Protein AF-A0A1M7XWV0-F1 (afdb_monomer)

Mean predicted aligned error: 8.0 Å

Organism: NCBI:txid1121416

Radius of gyration: 20.31 Å; Cα contacts (8 Å, |Δi|>4): 343; chains: 1; bounding box: 61×39×47 Å

Sequence (257 aa):
MILQTPDLTITHGNLEDAKFLFFVWTIPAGFFRVARSYTILTYRFEHSDMAAFFKLNGIKYRIEKPDPDRQKEIAEKAKELITLVDAPRGVTAETDSKYSLSMSWYDKATPGTLLKIRNSIGDSLKRTHKVPREDVMWTCPSSYKDARANGKGKHIGIKGYATYKKGGPTQHVPWNCKGTNDYAGRNFIVYLCNVCFHPALPKHLSKHGMVMNEDEHALSSLLQFIWRSAIRKGEPIKIMIVNPRMRKLLEDWIASI

Foldseek 3Di:
DWADDPDDDDDDDDDPDPPPDDDTDDDPPCVCVPDPDDDDDADPVCLDPVVLVCLRSVNDDDDDDPDPVVVVVLLVLLLVQEDEDEQPPLLLVLQVDQCALEPVNLVVDDLVNLVSRLASRLCCVCPVVVHDLLQAAEEGPPCACACVSVVNRHHNNRVPNQDDDDPADGSYDYLQDPDDLSALAHAEYEYSHDFADDVVVQVVSVVVVDHRDGLSVLLSSNVVSVCSHVVVVSHHHYYYYRRPSSVVSVVVSSVVD

InterPro domains:
  IPR059591 YonV, C-terminal Rossmann-like domain [PF27199] (77-254)

Solvent-accessible surface area (backbone atoms only — not comparable to full-atom values): 15152 Å² total; per-residue (Å²): 110,40,72,86,81,89,87,75,86,88,73,94,74,74,90,84,72,79,74,79,80,81,84,61,82,59,80,64,71,65,62,82,64,72,54,99,73,85,87,81,92,68,80,69,49,84,53,31,51,63,40,55,38,27,63,76,68,72,52,86,82,83,87,83,76,73,61,65,67,63,53,48,53,53,48,51,55,48,52,76,29,55,40,84,45,82,57,54,69,78,40,40,72,77,24,78,40,79,61,26,50,17,71,70,38,56,74,68,54,49,54,66,58,32,48,50,39,15,43,53,51,26,49,40,39,52,70,74,66,59,54,58,60,78,28,36,36,31,30,41,62,73,54,31,47,38,38,75,65,52,75,68,66,39,33,46,41,33,47,92,48,58,55,88,50,88,96,51,88,40,30,64,43,60,61,82,68,73,97,70,68,92,39,42,72,18,36,34,40,40,41,48,50,36,68,70,75,62,74,67,54,59,62,53,38,43,78,72,79,41,86,76,50,54,67,61,36,31,42,51,40,50,52,59,45,53,55,33,22,13,52,65,75,75,36,62,32,40,37,31,48,50,23,58,50,60,37,48,48,52,50,55,52,59,72,72,105

Nearest PDB structures (foldseek):
  3sbo-assembly1_A  TM=1.996E-01  e=3.125E+00  Escherichia coli DH5[alpha]

Secondary structure (DSSP, 8-state):
--------------TT------------TTHHHHSS------SSGGGSHHHHHHHHTT---------HHHHHHHHHHHHHHEEEEPPPHHHHHHH-STTTTSHHHHHH--HHHHHHHHHHHHHIIIIIS---GGGEEEE--GGGSSHHHHSSS-----TTT----TTS--SB--TT--S--TTTT--EEEE-------THHHHHHHTTT----HHHHHHHHHHHHHTTSGGGGT--EEEEE-SHHHHHHHHHHHHT-

Structure (mmCIF, N/CA/C/O backbone):
data_AF-A0A1M7XWV0-F1
#
_entry.id   AF-A0A1M7XWV0-F1
#
loop_
_atom_site.group_PDB
_atom_site.id
_atom_site.type_symbol
_atom_site.label_atom_id
_atom_site.label_alt_id
_atom_site.label_comp_id
_atom_site.label_asym_id
_atom_site.label_entity_id
_atom_site.label_seq_id
_atom_site.pdbx_PDB_ins_code
_atom_site.Cartn_x
_atom_site.Cartn_y
_atom_site.Cartn_z
_atom_site.occupancy
_atom_site.B_iso_or_equiv
_atom_site.auth_seq_id
_atom_site.auth_comp_id
_atom_site.auth_asym_id
_atom_site.auth_atom_id
_atom_site.pdbx_PDB_model_num
ATOM 1 N N . MET A 1 1 ? 10.038 -10.608 -10.221 1.00 31.78 1 MET A N 1
ATOM 2 C CA . MET A 1 1 ? 10.484 -10.859 -11.607 1.00 31.78 1 MET A CA 1
ATOM 3 C C . MET A 1 1 ? 11.914 -10.424 -11.714 1.00 31.78 1 MET A C 1
ATOM 5 O O . MET A 1 1 ? 12.300 -9.491 -11.024 1.00 31.78 1 MET A O 1
ATOM 9 N N . ILE A 1 2 ? 12.706 -11.174 -12.464 1.00 44.84 2 ILE A N 1
ATOM 10 C CA . ILE A 1 2 ? 14.133 -11.150 -12.296 1.00 44.84 2 ILE A CA 1
ATOM 11 C C . ILE A 1 2 ? 14.826 -11.460 -13.633 1.00 44.84 2 ILE A C 1
ATOM 13 O O . ILE A 1 2 ? 14.253 -12.125 -14.486 1.00 44.84 2 ILE A O 1
ATOM 17 N N . LEU A 1 3 ? 16.028 -10.926 -13.813 1.00 31.78 3 LEU A N 1
ATOM 18 C CA . LEU A 1 3 ? 16.764 -10.780 -15.051 1.00 31.78 3 LEU A CA 1
ATOM 19 C C . LEU A 1 3 ? 18.219 -11.146 -14.788 1.00 31.78 3 LEU A C 1
ATOM 21 O O . LEU A 1 3 ? 18.765 -10.777 -13.749 1.00 31.78 3 LEU A O 1
ATOM 25 N N . GLN A 1 4 ? 18.810 -11.898 -15.705 1.00 30.11 4 GLN A N 1
ATOM 26 C CA . GLN A 1 4 ? 20.159 -12.431 -15.588 1.00 30.11 4 GLN A CA 1
ATOM 27 C C . GLN A 1 4 ? 21.095 -11.586 -16.463 1.00 30.11 4 GLN A C 1
ATOM 29 O O . GLN A 1 4 ? 20.837 -11.433 -17.654 1.00 30.11 4 GLN A O 1
ATOM 34 N N . THR A 1 5 ? 22.181 -11.049 -15.901 1.00 35.81 5 THR A N 1
ATOM 35 C CA . THR A 1 5 ? 23.338 -10.602 -16.697 1.00 35.81 5 THR A CA 1
ATOM 36 C C . THR A 1 5 ? 24.310 -11.772 -16.859 1.00 35.81 5 THR A C 1
ATOM 38 O O . THR A 1 5 ? 24.755 -12.284 -15.829 1.00 35.81 5 THR A O 1
ATOM 41 N N . PRO A 1 6 ? 24.679 -12.182 -18.084 1.00 32.66 6 PRO A N 1
ATOM 42 C CA . PRO A 1 6 ? 25.661 -13.248 -18.310 1.00 32.66 6 PRO A CA 1
ATOM 43 C C . PRO A 1 6 ? 27.125 -12.849 -18.038 1.00 32.66 6 PRO A C 1
ATOM 45 O O . PRO A 1 6 ? 27.966 -13.727 -17.885 1.00 32.66 6 PRO A O 1
ATOM 48 N N . ASP A 1 7 ? 27.448 -11.556 -17.932 1.00 32.22 7 ASP A N 1
ATOM 49 C CA . ASP A 1 7 ? 28.835 -11.101 -18.120 1.00 32.22 7 ASP A CA 1
ATOM 50 C C . ASP A 1 7 ? 29.532 -10.636 -16.831 1.00 32.22 7 ASP A C 1
ATOM 52 O O . ASP A 1 7 ? 29.785 -9.445 -16.636 1.00 32.22 7 ASP A O 1
ATOM 56 N N . LEU A 1 8 ? 29.874 -11.565 -15.935 1.00 34.28 8 LEU A N 1
ATOM 57 C CA . LEU A 1 8 ? 30.811 -11.290 -14.836 1.00 34.28 8 LEU A CA 1
ATOM 58 C C . LEU A 1 8 ? 31.866 -12.397 -14.739 1.00 34.28 8 LEU A C 1
ATOM 60 O O . LEU A 1 8 ? 31.706 -13.384 -14.026 1.00 34.28 8 LEU A O 1
ATOM 64 N N . THR A 1 9 ? 32.970 -12.203 -15.457 1.00 26.52 9 THR A N 1
ATOM 65 C CA . THR A 1 9 ? 34.237 -12.912 -15.255 1.00 26.52 9 THR A CA 1
ATOM 66 C C . THR A 1 9 ? 34.875 -12.433 -13.949 1.00 26.52 9 THR A C 1
ATOM 68 O O . THR A 1 9 ? 35.082 -11.235 -13.752 1.00 26.52 9 THR A O 1
ATOM 71 N N . ILE A 1 10 ? 35.172 -13.362 -13.037 1.00 31.77 10 ILE A N 1
ATOM 72 C CA . ILE A 1 10 ? 35.869 -13.079 -11.777 1.00 31.77 10 ILE A CA 1
ATOM 73 C C . ILE A 1 10 ? 37.375 -13.139 -12.049 1.00 31.77 10 ILE A C 1
ATOM 75 O O . ILE A 1 10 ? 37.922 -14.216 -12.267 1.00 31.77 10 ILE A O 1
ATOM 79 N N . THR A 1 11 ? 38.051 -11.994 -12.022 1.00 26.91 11 THR A N 1
ATOM 80 C CA . THR A 1 11 ? 39.514 -11.918 -11.902 1.00 26.91 11 THR A CA 1
ATOM 81 C C . THR A 1 11 ? 39.873 -11.584 -10.458 1.00 26.91 11 THR A C 1
ATOM 83 O O . THR A 1 11 ? 39.371 -10.606 -9.906 1.00 26.91 11 THR A O 1
ATOM 86 N N . HIS A 1 12 ? 40.716 -12.416 -9.844 1.00 33.22 12 HIS A N 1
ATOM 87 C CA . HIS A 1 12 ? 41.203 -12.259 -8.473 1.00 33.22 12 HIS A CA 1
ATOM 88 C C . HIS A 1 12 ? 41.908 -10.903 -8.269 1.00 33.22 12 HIS A C 1
ATOM 90 O O . HIS A 1 12 ? 42.900 -10.618 -8.933 1.00 33.22 12 HIS A O 1
ATOM 96 N N . GLY A 1 13 ? 41.407 -10.086 -7.336 1.00 27.69 13 GLY A N 1
ATOM 97 C CA . GLY A 1 13 ? 41.981 -8.797 -6.936 1.00 27.69 13 GLY A CA 1
ATOM 98 C C . GLY A 1 13 ? 41.345 -8.284 -5.636 1.00 27.69 13 GLY A C 1
ATOM 99 O O . GLY A 1 13 ? 40.196 -8.610 -5.351 1.00 27.69 13 GLY A O 1
ATOM 100 N N . ASN A 1 14 ? 42.130 -7.559 -4.835 1.00 27.81 14 ASN A N 1
ATOM 101 C CA . ASN A 1 14 ? 41.931 -7.231 -3.414 1.00 27.81 14 ASN A CA 1
ATOM 102 C C . ASN A 1 14 ? 40.545 -6.702 -2.975 1.00 27.81 14 ASN A C 1
ATOM 104 O O . ASN A 1 14 ? 39.815 -6.052 -3.716 1.00 27.81 14 ASN A O 1
ATOM 108 N N . LEU A 1 15 ? 40.258 -6.945 -1.689 1.00 33.66 15 LEU A N 1
ATOM 109 C CA . LEU A 1 15 ? 39.025 -6.712 -0.914 1.00 33.66 15 LEU A CA 1
ATOM 110 C C . LEU A 1 15 ? 38.505 -5.257 -0.803 1.00 33.66 15 LEU A C 1
ATOM 112 O O . LEU A 1 15 ? 37.568 -5.023 -0.042 1.00 33.66 15 LEU A O 1
ATOM 116 N N . GLU A 1 16 ? 39.055 -4.287 -1.536 1.00 32.97 16 GLU A N 1
ATOM 117 C CA . GLU A 1 16 ? 38.651 -2.871 -1.426 1.00 32.97 16 GLU A CA 1
ATOM 118 C C . GLU A 1 16 ? 37.465 -2.485 -2.333 1.00 32.97 16 GLU A C 1
ATOM 120 O O . GLU A 1 16 ? 36.776 -1.509 -2.051 1.00 32.97 16 GLU A O 1
ATOM 125 N N . ASP A 1 17 ? 37.121 -3.308 -3.332 1.00 34.12 17 ASP A N 1
ATOM 126 C CA . ASP A 1 17 ? 35.986 -3.089 -4.244 1.00 34.12 17 ASP A CA 1
ATOM 127 C C . ASP A 1 17 ? 34.903 -4.168 -4.086 1.00 34.12 17 ASP A C 1
ATOM 129 O O . ASP A 1 17 ? 34.610 -4.944 -5.004 1.00 34.12 17 ASP A O 1
ATOM 133 N N . ALA A 1 18 ? 34.271 -4.244 -2.912 1.00 34.69 18 ALA A N 1
ATOM 134 C CA . ALA A 1 18 ? 33.146 -5.151 -2.688 1.00 34.69 18 ALA A CA 1
ATOM 135 C C . ALA A 1 18 ? 31.922 -4.740 -3.539 1.00 34.69 18 ALA A C 1
ATOM 137 O O . ALA A 1 18 ? 30.978 -4.098 -3.072 1.00 34.69 18 ALA A O 1
ATOM 138 N N . LYS A 1 19 ? 31.908 -5.133 -4.820 1.00 43.94 19 LYS A N 1
ATOM 139 C CA . LYS A 1 19 ? 30.708 -5.153 -5.661 1.00 43.94 19 LYS A CA 1
ATOM 140 C C . LYS A 1 19 ? 29.709 -6.097 -4.998 1.00 43.94 19 LYS A C 1
ATOM 142 O O . LYS A 1 19 ? 29.840 -7.313 -5.101 1.00 43.94 19 LYS A O 1
ATOM 147 N N . PHE A 1 20 ? 28.710 -5.540 -4.318 1.00 48.50 20 PHE A N 1
ATOM 148 C CA . PHE A 1 20 ? 27.580 -6.312 -3.808 1.00 48.50 20 PHE A CA 1
ATOM 149 C C . PHE A 1 20 ? 26.979 -7.147 -4.947 1.00 48.50 20 PHE A C 1
ATOM 151 O O . PHE A 1 20 ? 26.424 -6.596 -5.903 1.00 48.50 20 PHE A O 1
ATOM 158 N N . LEU A 1 21 ? 27.103 -8.474 -4.857 1.00 53.50 21 LEU A N 1
ATOM 159 C CA . LEU A 1 21 ? 26.439 -9.385 -5.781 1.00 53.50 21 LEU A CA 1
ATOM 160 C C . LEU A 1 21 ? 24.939 -9.374 -5.474 1.00 53.50 21 LEU A C 1
ATOM 162 O O . LEU A 1 21 ? 24.497 -9.809 -4.411 1.00 53.50 21 LEU A O 1
ATOM 166 N N . PHE A 1 22 ? 24.149 -8.867 -6.415 1.00 56.31 22 PHE A N 1
ATOM 167 C CA . PHE A 1 22 ? 22.698 -8.966 -6.368 1.00 56.31 22 PHE A CA 1
ATOM 168 C C . PHE A 1 22 ? 22.293 -10.249 -7.089 1.00 56.31 22 PHE A C 1
ATOM 170 O O . PHE A 1 22 ? 22.347 -10.319 -8.316 1.00 56.31 22 PHE A O 1
ATOM 177 N N . PHE A 1 23 ? 21.930 -11.272 -6.317 1.00 60.91 23 PHE A N 1
ATOM 178 C CA . PHE A 1 23 ? 21.382 -12.503 -6.865 1.00 60.91 23 PHE A CA 1
ATOM 179 C C . PHE A 1 23 ? 19.897 -12.373 -7.069 1.00 60.91 23 PHE A C 1
ATOM 181 O O . PHE A 1 23 ? 19.153 -11.816 -6.259 1.00 60.91 23 PHE A O 1
ATOM 188 N N . VAL A 1 24 ? 19.478 -12.922 -8.188 1.00 62.41 24 VAL A N 1
ATOM 189 C CA . VAL A 1 24 ? 18.164 -12.680 -8.697 1.00 62.41 24 VAL A CA 1
ATOM 190 C C . VAL A 1 24 ? 17.688 -14.041 -9.241 1.00 62.41 24 VAL A C 1
ATOM 192 O O . VAL A 1 24 ? 18.204 -14.543 -10.231 1.00 62.41 24 VAL A O 1
ATOM 195 N N . TRP A 1 25 ? 16.665 -14.626 -8.605 1.00 61.62 25 TRP A N 1
ATOM 196 C CA . TRP A 1 25 ? 16.044 -15.899 -8.995 1.00 61.62 25 TRP A CA 1
ATOM 197 C C . TRP A 1 25 ? 14.949 -15.746 -10.070 1.00 61.62 25 TRP A C 1
ATOM 199 O O . TRP A 1 25 ? 13.929 -15.090 -9.847 1.00 61.62 25 TRP A O 1
ATOM 209 N N . THR A 1 26 ? 15.130 -16.375 -11.234 1.00 68.94 26 THR A N 1
ATOM 210 C CA . THR A 1 26 ? 14.144 -16.403 -12.325 1.00 68.94 26 THR A CA 1
ATOM 211 C C . THR A 1 26 ? 13.452 -17.751 -12.438 1.00 68.94 26 THR A C 1
ATOM 213 O O . THR A 1 26 ? 14.027 -18.805 -12.180 1.00 68.94 26 THR A O 1
ATOM 216 N N . ILE A 1 27 ? 12.210 -17.713 -12.911 1.00 79.94 27 ILE A N 1
ATOM 217 C CA . ILE A 1 27 ? 11.599 -18.868 -13.566 1.00 79.94 27 ILE A CA 1
ATOM 218 C C . ILE A 1 27 ? 12.355 -19.090 -14.892 1.00 79.94 27 ILE A C 1
ATOM 220 O O . ILE A 1 27 ? 12.630 -18.106 -15.589 1.00 79.94 27 ILE A O 1
ATOM 224 N N . PRO A 1 28 ? 12.655 -20.341 -15.286 1.00 85.12 28 PRO A N 1
ATOM 225 C CA . PRO A 1 28 ? 13.272 -20.619 -16.578 1.00 85.12 28 PRO A CA 1
ATOM 226 C C . PRO A 1 28 ? 12.435 -20.044 -17.725 1.00 85.12 28 PRO A C 1
ATOM 228 O O . PRO A 1 28 ? 11.254 -20.361 -17.852 1.00 85.12 28 PRO A O 1
ATOM 231 N N . ALA A 1 29 ? 13.040 -19.242 -18.605 1.00 86.19 29 ALA A N 1
ATOM 232 C CA . ALA A 1 29 ? 12.339 -18.668 -19.760 1.00 86.19 29 ALA A CA 1
ATOM 233 C C . ALA A 1 29 ? 11.748 -19.734 -20.694 1.00 86.19 29 ALA A C 1
ATOM 235 O O . ALA A 1 29 ? 10.737 -19.489 -21.352 1.00 86.19 29 ALA A O 1
ATOM 236 N N . GLY A 1 30 ? 12.338 -20.935 -20.696 1.00 87.75 30 GLY A N 1
ATOM 237 C CA . GLY A 1 30 ? 11.807 -22.111 -21.379 1.00 87.75 30 GLY A CA 1
ATOM 238 C C . GLY A 1 30 ? 10.383 -22.470 -20.956 1.00 87.75 30 GLY A C 1
ATOM 239 O O . GLY A 1 30 ? 9.626 -22.930 -21.801 1.00 87.75 30 GLY A O 1
ATOM 240 N N . PHE A 1 31 ? 9.968 -22.168 -19.717 1.00 88.88 31 PHE A N 1
ATOM 241 C CA . PHE A 1 31 ? 8.588 -22.372 -19.262 1.00 88.88 31 PHE A CA 1
ATOM 242 C C . PHE A 1 31 ? 7.587 -21.732 -20.228 1.00 88.88 31 PHE A C 1
ATOM 244 O O . PHE A 1 31 ? 6.674 -22.400 -20.700 1.00 88.88 31 PHE A O 1
ATOM 251 N N . PHE A 1 32 ? 7.815 -20.479 -20.636 1.00 88.62 32 PHE A N 1
ATOM 252 C CA . PHE A 1 32 ? 6.922 -19.754 -21.549 1.00 88.62 32 PHE A CA 1
ATOM 253 C C . PHE A 1 32 ? 6.996 -20.220 -23.013 1.00 88.62 32 PHE A C 1
ATOM 255 O O . PHE A 1 32 ? 6.346 -19.633 -23.873 1.00 88.62 32 PHE A O 1
ATOM 262 N N . ARG A 1 33 ? 7.767 -21.274 -23.299 1.00 87.50 33 ARG A N 1
ATOM 263 C CA . ARG A 1 33 ? 7.908 -21.887 -24.628 1.00 87.50 33 ARG A CA 1
ATOM 264 C C . ARG A 1 33 ? 7.311 -23.296 -24.706 1.00 87.50 33 ARG A C 1
ATOM 266 O O . ARG A 1 33 ? 7.233 -23.839 -25.798 1.00 87.50 33 ARG A O 1
ATOM 273 N N . VAL A 1 34 ? 6.899 -23.882 -23.575 1.00 92.44 34 VAL A N 1
ATOM 274 C CA . VAL A 1 34 ? 6.358 -25.255 -23.528 1.00 92.44 34 VAL A CA 1
ATOM 275 C C . VAL A 1 34 ? 4.918 -25.325 -24.038 1.00 92.44 34 VAL A C 1
ATOM 277 O O . VAL A 1 34 ? 4.565 -26.247 -24.767 1.00 92.44 34 VAL A O 1
ATOM 280 N N . ALA A 1 35 ? 4.072 -24.367 -23.657 1.00 90.81 35 ALA A N 1
ATOM 281 C CA . ALA A 1 35 ? 2.683 -24.331 -24.101 1.00 90.81 35 ALA A CA 1
ATOM 282 C C . ALA A 1 35 ? 2.520 -23.531 -25.399 1.00 90.81 35 ALA A C 1
ATOM 284 O O . ALA A 1 35 ? 3.287 -22.611 -25.684 1.00 90.81 35 ALA A O 1
ATOM 285 N N . ARG A 1 36 ? 1.444 -23.823 -26.142 1.00 91.25 36 ARG A N 1
ATOM 286 C CA . ARG A 1 36 ? 1.049 -23.064 -27.341 1.00 91.25 36 ARG A CA 1
ATOM 287 C C . ARG A 1 36 ? 0.778 -21.587 -27.036 1.00 91.25 36 ARG A C 1
ATOM 289 O O . ARG A 1 36 ? 1.072 -20.728 -27.862 1.00 91.25 36 ARG A O 1
ATOM 296 N N . SER A 1 37 ? 0.191 -21.296 -25.877 1.00 90.75 37 SER A N 1
ATOM 297 C CA . SER A 1 37 ? -0.149 -19.938 -25.449 1.00 90.75 37 SER A CA 1
ATOM 298 C C . SER A 1 37 ? -0.338 -19.856 -23.935 1.00 90.75 37 SER A C 1
ATOM 300 O O . SER A 1 37 ? -0.777 -20.821 -23.312 1.00 90.75 37 SER A O 1
ATOM 302 N N . TYR A 1 38 ? -0.076 -18.676 -23.369 1.00 90.75 38 TYR A N 1
ATOM 303 C CA . TYR A 1 38 ? -0.318 -18.343 -21.964 1.00 90.75 38 TYR A CA 1
ATOM 304 C C . TYR A 1 38 ? -1.239 -17.128 -21.863 1.00 90.75 38 TYR A C 1
ATOM 306 O O . TYR A 1 38 ? -0.976 -16.110 -22.500 1.00 90.75 38 TYR A O 1
ATOM 314 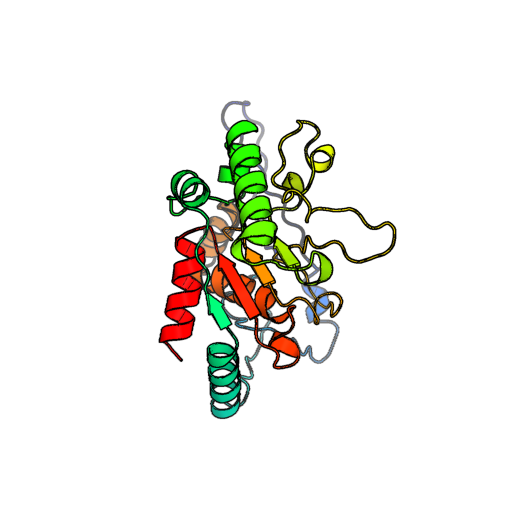N N . THR A 1 39 ? -2.260 -17.209 -21.009 1.00 90.69 39 THR A N 1
ATOM 315 C CA . THR A 1 39 ? -3.119 -16.066 -20.672 1.00 90.69 39 THR A CA 1
ATOM 316 C C . THR A 1 39 ? -2.804 -15.597 -19.261 1.00 90.69 39 THR A C 1
ATOM 318 O O . THR A 1 39 ? -2.922 -16.359 -18.302 1.00 90.69 39 THR A O 1
ATOM 321 N N . ILE A 1 40 ? -2.394 -14.336 -19.129 1.00 87.44 40 ILE A N 1
ATOM 322 C CA . ILE A 1 40 ? -1.977 -13.745 -17.857 1.00 87.44 40 ILE A CA 1
ATOM 323 C C . ILE A 1 40 ? -2.929 -12.606 -17.512 1.00 87.44 40 ILE A C 1
ATOM 325 O O . ILE A 1 40 ? -2.913 -11.553 -18.143 1.00 87.44 40 ILE A O 1
ATOM 329 N N . LEU A 1 41 ? -3.740 -12.808 -16.476 1.00 85.19 41 LEU A N 1
ATOM 330 C CA . LEU A 1 41 ? -4.662 -11.794 -15.973 1.00 85.19 41 LEU A CA 1
ATOM 331 C C . LEU A 1 41 ? -3.934 -10.912 -14.959 1.00 85.19 41 LEU A C 1
ATOM 333 O O . LEU A 1 41 ? -3.691 -11.313 -13.819 1.00 85.19 41 LEU A O 1
ATOM 337 N N . THR A 1 42 ? -3.535 -9.717 -15.381 1.00 80.31 42 THR A N 1
ATOM 338 C CA . THR A 1 42 ? -2.785 -8.798 -14.526 1.00 80.31 42 THR A CA 1
ATOM 339 C C . THR A 1 42 ? -3.084 -7.346 -14.862 1.00 80.31 42 THR A C 1
ATOM 341 O O . THR A 1 42 ? -3.324 -6.988 -16.013 1.00 80.31 42 THR A O 1
ATOM 344 N N . TYR A 1 43 ? -3.084 -6.508 -13.832 1.00 79.06 43 TYR A N 1
ATOM 345 C CA . TYR A 1 43 ? -3.320 -5.081 -13.968 1.00 79.06 43 TYR A CA 1
ATOM 346 C C . TYR A 1 43 ? -2.004 -4.356 -14.274 1.00 79.06 43 TYR A C 1
ATOM 348 O O . TYR A 1 43 ? -1.003 -4.573 -13.588 1.00 79.06 43 TYR A O 1
ATOM 356 N N . ARG A 1 44 ? -2.010 -3.486 -15.296 1.00 78.38 44 ARG A N 1
ATOM 357 C CA . ARG A 1 44 ? -0.853 -2.675 -15.735 1.00 78.38 44 ARG A CA 1
ATOM 358 C C . ARG A 1 44 ? 0.418 -3.496 -16.014 1.00 78.38 44 ARG A C 1
ATOM 360 O O . ARG A 1 44 ? 1.468 -3.286 -15.408 1.00 78.38 44 ARG A O 1
ATOM 367 N N . PHE A 1 45 ? 0.327 -4.426 -16.968 1.00 84.31 45 PHE A N 1
ATOM 368 C CA . PHE A 1 45 ? 1.427 -5.334 -17.311 1.00 84.31 45 PHE A CA 1
ATOM 369 C C . PHE A 1 45 ? 2.732 -4.625 -17.709 1.00 84.31 45 PHE A C 1
ATOM 371 O O . PHE A 1 45 ? 3.794 -5.066 -17.285 1.00 84.31 45 PHE A O 1
ATOM 378 N N . GLU A 1 46 ? 2.688 -3.531 -18.475 1.00 82.69 46 GLU A N 1
ATOM 379 C CA . GLU A 1 46 ? 3.879 -2.918 -19.104 1.00 82.69 46 GLU A CA 1
ATOM 380 C C . GLU A 1 46 ? 4.923 -2.379 -18.123 1.00 82.69 46 GLU A C 1
ATOM 382 O O . GLU A 1 46 ? 6.114 -2.373 -18.434 1.00 82.69 46 GLU A O 1
ATOM 387 N N . HIS A 1 47 ? 4.481 -1.965 -16.937 1.00 75.81 47 HIS A N 1
ATOM 388 C CA . HIS A 1 47 ? 5.335 -1.490 -15.843 1.00 75.81 47 HIS A CA 1
ATOM 389 C C . HIS A 1 47 ? 5.504 -2.548 -14.753 1.00 75.81 47 HIS A C 1
ATOM 391 O O . HIS A 1 47 ? 6.052 -2.291 -13.679 1.00 75.81 47 HIS A O 1
ATOM 397 N N . SER A 1 48 ? 5.000 -3.751 -15.016 1.00 78.44 48 SER A N 1
ATOM 398 C CA . SER A 1 48 ? 5.195 -4.868 -14.130 1.00 78.44 48 SER A CA 1
ATOM 399 C C . SER A 1 48 ? 6.592 -5.417 -14.295 1.00 78.44 48 SER A C 1
ATOM 401 O O . SER A 1 48 ? 7.203 -5.436 -15.364 1.00 78.44 48 SER A O 1
ATOM 403 N N . ASP A 1 49 ? 7.001 -5.983 -13.184 1.00 79.69 49 ASP A N 1
ATOM 404 C CA . ASP A 1 49 ? 8.037 -6.957 -13.085 1.00 79.69 49 ASP A CA 1
ATOM 405 C C . ASP A 1 49 ? 8.018 -7.909 -14.318 1.00 79.69 49 ASP A C 1
ATOM 407 O O . ASP A 1 49 ? 8.878 -7.866 -15.186 1.00 79.69 49 ASP A O 1
ATOM 411 N N . MET A 1 50 ? 6.968 -8.704 -14.501 1.00 84.94 50 MET A N 1
ATOM 412 C CA . MET A 1 50 ? 6.875 -9.731 -15.554 1.00 84.94 50 MET A CA 1
ATOM 413 C C . MET A 1 50 ? 7.124 -9.246 -16.998 1.00 84.94 50 MET A C 1
ATOM 415 O O . MET A 1 50 ? 7.738 -9.976 -17.777 1.00 84.94 50 MET A O 1
ATOM 419 N N . ALA A 1 51 ? 6.720 -8.020 -17.345 1.00 85.44 51 ALA A N 1
ATOM 420 C CA . ALA A 1 51 ? 6.987 -7.453 -18.668 1.00 85.44 51 ALA A CA 1
ATOM 421 C C . ALA A 1 51 ? 8.483 -7.245 -18.927 1.00 85.44 51 ALA A C 1
ATOM 423 O O . ALA A 1 51 ? 8.955 -7.502 -20.035 1.00 85.44 51 ALA A O 1
ATOM 424 N N . ALA A 1 52 ? 9.242 -6.837 -17.910 1.00 83.31 52 ALA A N 1
ATOM 425 C CA . ALA A 1 52 ? 10.688 -6.690 -18.029 1.00 83.31 52 ALA A CA 1
ATOM 426 C C . ALA A 1 52 ? 11.363 -8.048 -18.303 1.00 83.31 52 ALA A C 1
ATOM 428 O O . ALA A 1 52 ? 12.242 -8.137 -19.158 1.00 83.31 52 ALA A O 1
ATOM 429 N N . PHE A 1 53 ? 10.888 -9.130 -17.676 1.00 86.25 53 PHE A N 1
ATOM 430 C CA . PHE A 1 53 ? 11.367 -10.492 -17.950 1.00 86.25 53 PHE A CA 1
ATOM 431 C C . PHE A 1 53 ? 11.036 -10.974 -19.357 1.00 86.25 53 PHE A C 1
ATOM 433 O O . PHE A 1 53 ? 11.896 -11.573 -20.003 1.00 86.25 53 PHE A O 1
ATOM 440 N N . PHE A 1 54 ? 9.838 -10.686 -19.868 1.00 89.06 54 PHE A N 1
ATOM 441 C CA . PHE A 1 54 ? 9.490 -11.058 -21.241 1.00 89.06 54 PHE A CA 1
ATOM 442 C C . PHE A 1 54 ? 10.361 -10.333 -22.259 1.00 89.06 54 PHE A C 1
ATOM 444 O O . PHE A 1 54 ? 10.918 -10.980 -23.145 1.00 89.06 54 PHE A O 1
ATOM 451 N N . LYS A 1 55 ? 10.556 -9.023 -22.076 1.00 87.69 55 LYS A N 1
ATOM 452 C CA . LYS A 1 55 ? 11.434 -8.216 -22.929 1.00 87.69 55 LYS A CA 1
ATOM 453 C C . LYS A 1 55 ? 12.863 -8.757 -22.939 1.00 87.69 55 LYS A C 1
ATOM 455 O O . LYS A 1 55 ? 13.424 -8.950 -24.011 1.00 87.69 55 LYS A O 1
ATOM 460 N N . LEU A 1 56 ? 13.416 -9.089 -21.773 1.00 86.81 56 LEU A N 1
ATOM 461 C CA . LEU A 1 56 ? 14.788 -9.593 -21.681 1.00 86.81 56 LEU A CA 1
ATOM 462 C C . LEU A 1 56 ? 15.012 -10.984 -22.253 1.00 86.81 56 LEU A C 1
ATOM 464 O O . LEU A 1 56 ? 16.106 -11.279 -22.715 1.00 86.81 56 LEU A O 1
ATOM 468 N N . ASN A 1 57 ? 13.981 -11.823 -22.260 1.00 88.44 57 ASN A N 1
ATOM 469 C CA . ASN A 1 57 ? 14.072 -13.180 -22.792 1.00 88.44 57 ASN A CA 1
ATOM 470 C C . ASN A 1 57 ? 13.528 -13.302 -24.225 1.00 88.44 57 ASN A C 1
ATOM 472 O O . ASN A 1 57 ? 13.335 -14.419 -24.717 1.00 88.44 57 ASN A O 1
ATOM 476 N N . GLY A 1 58 ? 13.233 -12.172 -24.884 1.00 89.25 58 GLY A N 1
ATOM 477 C CA . GLY A 1 58 ? 12.657 -12.141 -26.230 1.00 89.25 58 GLY A CA 1
ATOM 478 C C . GLY A 1 58 ? 11.303 -12.855 -26.330 1.00 89.25 58 GLY A C 1
ATOM 479 O O . GLY A 1 58 ? 10.962 -13.394 -27.383 1.00 89.25 58 GLY A O 1
ATOM 480 N N . ILE A 1 59 ? 10.546 -12.916 -25.231 1.00 90.62 59 ILE A N 1
ATOM 481 C CA . ILE A 1 59 ? 9.221 -13.538 -25.187 1.00 90.62 59 ILE A CA 1
ATOM 482 C C . ILE A 1 59 ? 8.218 -12.526 -25.738 1.00 90.62 59 ILE A C 1
ATOM 484 O O . ILE A 1 59 ? 7.996 -11.463 -25.156 1.00 90.62 59 ILE A O 1
ATOM 488 N N . LYS A 1 60 ? 7.605 -12.861 -26.874 1.00 91.31 60 LYS A N 1
ATOM 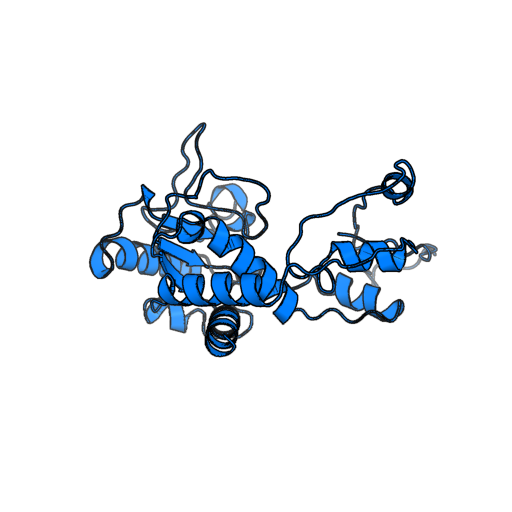489 C CA . LYS A 1 60 ? 6.570 -12.034 -27.498 1.00 91.31 60 LYS A CA 1
ATOM 490 C C . LYS A 1 60 ? 5.270 -12.140 -26.705 1.00 91.31 60 LYS A C 1
ATOM 492 O O . LYS A 1 60 ? 4.874 -13.229 -26.300 1.00 91.31 60 LYS A O 1
ATOM 497 N N . TYR A 1 61 ? 4.592 -11.013 -26.523 1.00 91.50 61 TYR A N 1
ATOM 498 C CA . TYR A 1 61 ? 3.283 -10.949 -25.884 1.00 91.50 61 TYR A CA 1
ATOM 499 C C . TYR A 1 61 ? 2.419 -9.881 -26.552 1.00 91.50 61 TYR A C 1
ATOM 501 O O . TYR A 1 61 ? 2.930 -8.929 -27.143 1.00 91.50 61 TYR A O 1
ATOM 509 N N . ARG A 1 62 ? 1.102 -10.035 -26.427 1.00 91.62 62 ARG A N 1
ATOM 510 C CA . ARG A 1 62 ? 0.108 -9.026 -26.792 1.00 91.62 62 ARG A CA 1
ATOM 511 C C . ARG A 1 62 ? -0.645 -8.628 -25.533 1.00 91.62 62 ARG A C 1
ATOM 513 O O . ARG A 1 62 ? -0.947 -9.484 -24.706 1.00 91.62 62 ARG A O 1
ATOM 520 N N . ILE A 1 63 ? -0.936 -7.340 -25.390 1.00 89.88 63 ILE A N 1
ATOM 521 C CA . ILE A 1 63 ? -1.802 -6.853 -24.318 1.00 89.88 63 ILE A CA 1
ATOM 522 C C . ILE A 1 63 ? -3.207 -6.738 -24.875 1.00 89.88 63 ILE A C 1
ATOM 524 O O . ILE A 1 63 ? -3.466 -5.934 -25.768 1.00 89.88 63 ILE A O 1
ATOM 528 N N . GLU A 1 64 ? -4.107 -7.535 -24.320 1.00 87.88 64 GLU A N 1
ATOM 529 C CA . GLU A 1 64 ? -5.534 -7.394 -24.559 1.00 87.88 64 GLU A CA 1
ATOM 530 C C . GLU A 1 64 ? -6.110 -6.572 -23.417 1.00 87.88 64 GLU A C 1
ATOM 532 O O . GLU A 1 64 ? -6.156 -7.014 -22.267 1.00 87.88 64 GLU A O 1
ATOM 537 N N . LYS A 1 65 ? -6.456 -5.321 -23.721 1.00 83.88 65 LYS A N 1
ATOM 538 C CA . LYS A 1 65 ? -7.096 -4.446 -22.746 1.00 83.88 65 LYS A CA 1
ATOM 539 C C . LYS A 1 65 ? -8.577 -4.829 -22.669 1.00 83.88 65 LYS A C 1
ATOM 541 O O . LYS A 1 65 ? -9.189 -5.024 -23.719 1.00 83.88 65 LYS A O 1
ATOM 546 N N . PRO A 1 66 ? -9.154 -4.933 -21.460 1.00 79.25 66 PRO A N 1
ATOM 547 C CA . PRO A 1 66 ? -10.600 -5.001 -21.313 1.00 79.25 66 PRO A CA 1
ATOM 548 C C . PRO A 1 66 ? -11.270 -3.807 -21.995 1.00 79.25 66 PRO A C 1
ATOM 550 O O . PRO A 1 66 ? -10.631 -2.770 -22.185 1.00 79.25 66 PRO A O 1
ATOM 553 N N . ASP A 1 67 ? -12.562 -3.941 -22.274 1.00 87.06 67 ASP A N 1
ATOM 554 C CA . ASP A 1 67 ? -13.418 -2.841 -22.712 1.00 87.06 67 ASP A CA 1
ATOM 555 C C . ASP A 1 67 ? -13.167 -1.557 -21.877 1.00 87.06 67 ASP A C 1
ATOM 557 O O . ASP A 1 67 ? -13.273 -1.615 -20.643 1.00 87.06 67 ASP A O 1
ATOM 561 N N . PRO A 1 68 ? -12.764 -0.434 -22.509 1.00 84.88 68 PRO A N 1
ATOM 562 C CA . PRO A 1 68 ? -12.494 0.825 -21.819 1.00 84.88 68 PRO A CA 1
ATOM 563 C C . PRO A 1 68 ? -13.675 1.333 -20.992 1.00 84.88 68 PRO A C 1
ATOM 565 O O . PRO A 1 68 ? -13.457 1.814 -19.879 1.00 84.88 68 PRO A O 1
ATOM 568 N N . ASP A 1 69 ? -14.903 1.173 -21.487 1.00 87.50 69 ASP A N 1
ATOM 569 C CA . ASP A 1 69 ? -16.102 1.669 -20.804 1.00 87.50 69 ASP A CA 1
ATOM 570 C C . ASP A 1 69 ? -16.332 0.895 -19.508 1.00 87.50 69 ASP A C 1
ATOM 572 O O . ASP A 1 69 ? -16.497 1.478 -18.435 1.00 87.50 69 ASP A O 1
ATOM 576 N N . ARG A 1 70 ? -16.186 -0.432 -19.564 1.00 86.50 70 ARG A N 1
ATOM 577 C CA . ARG A 1 70 ? -16.219 -1.283 -18.372 1.00 86.50 70 ARG A CA 1
ATOM 578 C C . ARG A 1 70 ? -15.112 -0.956 -17.368 1.00 86.50 70 ARG A C 1
ATOM 580 O O . ARG A 1 70 ? -15.329 -1.058 -16.161 1.00 86.50 70 ARG A O 1
ATOM 587 N N . GLN A 1 71 ? -13.909 -0.601 -17.826 1.00 84.94 71 GLN A N 1
ATOM 588 C CA . GLN A 1 71 ? -12.830 -0.189 -16.916 1.00 84.94 71 GLN A CA 1
ATOM 589 C C . GLN A 1 71 ? -13.171 1.114 -16.203 1.00 84.94 71 GLN A C 1
ATOM 591 O O . GLN A 1 71 ? -12.949 1.219 -14.995 1.00 84.94 71 GLN A O 1
ATOM 596 N N . LYS A 1 72 ? -13.722 2.077 -16.945 1.00 87.50 72 LYS A N 1
ATOM 597 C CA . LYS A 1 72 ? -14.162 3.359 -16.407 1.00 87.50 72 LYS A CA 1
ATOM 598 C C . LYS A 1 72 ? -15.274 3.168 -15.376 1.00 87.50 72 LYS A C 1
ATOM 600 O O . LYS A 1 72 ? -15.128 3.646 -14.260 1.00 87.50 72 LYS A O 1
ATOM 605 N N . GLU A 1 73 ? -16.286 2.358 -15.683 1.00 90.19 73 GLU A N 1
ATOM 606 C CA . GLU A 1 73 ? -17.383 2.036 -14.758 1.00 90.19 73 GLU A CA 1
ATOM 607 C C . GLU A 1 73 ? -16.870 1.421 -13.442 1.00 90.19 73 GLU A C 1
ATOM 609 O O . GLU A 1 73 ? -17.298 1.795 -12.350 1.00 90.19 73 GLU A O 1
ATOM 614 N N . ILE A 1 74 ? -15.924 0.476 -13.518 1.00 89.75 74 ILE A N 1
ATOM 615 C CA . ILE A 1 74 ? -15.317 -0.133 -12.323 1.00 89.75 74 ILE A CA 1
ATOM 616 C C . ILE A 1 74 ? -14.554 0.913 -11.502 1.00 89.75 74 ILE A C 1
ATOM 618 O O . ILE A 1 74 ? -14.598 0.871 -10.271 1.00 89.75 74 ILE A O 1
ATOM 622 N N . ALA A 1 75 ? -13.842 1.824 -12.164 1.00 89.56 75 ALA A N 1
ATOM 623 C CA . ALA A 1 75 ? -13.077 2.870 -11.499 1.00 89.56 75 ALA A CA 1
ATOM 624 C C . ALA A 1 75 ? -13.996 3.905 -10.825 1.00 89.56 75 ALA A C 1
ATOM 626 O O . ALA A 1 75 ? -13.776 4.235 -9.662 1.00 89.56 75 ALA A O 1
ATOM 627 N N . GLU A 1 76 ? -15.058 4.345 -11.502 1.00 93.56 76 GLU A N 1
ATOM 628 C CA . GLU A 1 76 ? -16.074 5.258 -10.960 1.00 93.56 76 GLU A CA 1
ATOM 629 C C . GLU A 1 76 ? -16.761 4.661 -9.728 1.00 93.56 76 GLU A C 1
ATOM 631 O O . GLU A 1 76 ? -16.777 5.284 -8.666 1.00 93.56 76 GLU A O 1
ATOM 636 N N . LYS A 1 77 ? -17.202 3.399 -9.804 1.00 93.94 77 LYS A N 1
ATOM 637 C CA . LYS A 1 77 ? -17.755 2.692 -8.636 1.00 93.94 77 LYS A CA 1
ATOM 638 C C . LYS A 1 77 ? -16.745 2.591 -7.498 1.00 93.94 77 LYS A C 1
ATOM 640 O O . LYS A 1 77 ? -17.090 2.781 -6.338 1.00 93.94 77 LYS A O 1
ATOM 645 N N . ALA A 1 78 ? -15.483 2.292 -7.801 1.00 93.62 78 ALA A N 1
ATOM 646 C CA . ALA A 1 78 ? -14.449 2.220 -6.775 1.00 93.62 78 ALA A CA 1
ATOM 647 C C . ALA A 1 78 ? -14.218 3.581 -6.096 1.00 93.62 78 ALA A C 1
ATOM 649 O O . ALA A 1 78 ? -14.051 3.626 -4.879 1.00 93.62 78 ALA A O 1
ATOM 650 N N . LYS A 1 79 ? -14.250 4.682 -6.855 1.00 95.38 79 LYS A N 1
ATOM 651 C CA . LYS A 1 79 ? -14.131 6.055 -6.342 1.00 95.38 79 LYS A CA 1
ATOM 652 C C . LYS A 1 79 ? -15.232 6.386 -5.336 1.00 95.38 79 LYS A C 1
ATOM 654 O O . LYS A 1 79 ? -14.922 6.938 -4.286 1.00 95.38 79 LYS A O 1
ATOM 659 N N . GLU A 1 80 ? -16.473 5.988 -5.602 1.00 96.62 80 GLU A N 1
ATOM 660 C CA . GLU A 1 80 ? -17.602 6.185 -4.676 1.00 96.62 80 GLU A CA 1
ATOM 661 C C . GLU A 1 80 ? -17.464 5.381 -3.373 1.00 96.62 80 GLU A C 1
ATOM 663 O O . GLU A 1 80 ? -17.918 5.811 -2.313 1.00 96.62 80 GLU A O 1
ATOM 668 N N . LEU A 1 81 ? -16.810 4.218 -3.432 1.00 97.81 81 LEU A N 1
ATOM 669 C CA . LEU A 1 81 ? -16.629 3.329 -2.283 1.00 97.81 81 LEU A CA 1
ATOM 670 C C . LEU A 1 81 ? -15.409 3.680 -1.421 1.00 97.81 81 LEU A C 1
ATOM 672 O O . LEU A 1 81 ? -15.295 3.176 -0.302 1.00 97.81 81 LEU A O 1
ATOM 676 N N . ILE A 1 82 ? -14.482 4.507 -1.910 1.00 98.25 82 ILE A N 1
ATOM 677 C CA . ILE A 1 82 ? -13.240 4.840 -1.205 1.00 98.25 82 ILE A CA 1
ATOM 678 C C . ILE A 1 82 ? -13.403 6.128 -0.402 1.00 98.25 82 ILE A C 1
ATOM 680 O O . ILE A 1 82 ? -13.584 7.212 -0.942 1.00 98.25 82 ILE A O 1
ATOM 684 N N . THR A 1 83 ? -13.211 6.030 0.912 1.00 98.38 83 THR A N 1
ATOM 685 C CA . THR A 1 83 ? -13.027 7.191 1.791 1.00 98.38 83 THR A CA 1
ATOM 686 C C . THR A 1 83 ? -11.585 7.250 2.293 1.00 98.38 83 THR A C 1
ATOM 688 O O . THR A 1 83 ? -11.150 6.389 3.063 1.00 98.38 83 THR A O 1
ATOM 691 N N . LEU A 1 84 ? -10.833 8.279 1.898 1.00 98.25 84 LEU A N 1
ATOM 692 C CA . LEU A 1 84 ? -9.517 8.552 2.482 1.00 98.25 84 LEU A CA 1
ATOM 693 C C . LEU A 1 84 ? -9.674 9.132 3.888 1.00 98.25 84 LEU A C 1
ATOM 695 O O . LEU A 1 84 ? -10.486 10.024 4.117 1.00 98.25 84 LEU A O 1
ATOM 699 N N . VAL A 1 85 ? -8.882 8.627 4.833 1.00 98.00 85 VAL A N 1
ATOM 700 C CA . VAL A 1 85 ? -8.813 9.159 6.198 1.00 98.00 85 VAL A CA 1
ATOM 701 C C . VAL A 1 85 ? -7.393 9.595 6.526 1.00 98.00 85 VAL A C 1
ATOM 703 O O . VAL A 1 85 ? -6.410 9.039 6.022 1.00 98.00 85 VAL A O 1
ATOM 706 N N . ASP A 1 86 ? -7.277 10.600 7.382 1.00 96.75 86 ASP A N 1
ATOM 707 C CA . ASP A 1 86 ? -5.981 11.140 7.766 1.00 96.75 86 ASP A CA 1
ATOM 708 C C . ASP A 1 86 ? -5.308 10.293 8.840 1.00 96.75 86 ASP A C 1
ATOM 710 O O . ASP A 1 86 ? -5.941 9.745 9.747 1.00 96.75 86 ASP A O 1
ATOM 714 N N . ALA A 1 87 ? -3.985 10.200 8.741 1.00 96.38 87 ALA A N 1
ATOM 715 C CA . ALA A 1 87 ? -3.181 9.633 9.805 1.00 96.38 87 ALA A CA 1
ATOM 716 C C . ALA A 1 87 ? -3.158 10.591 11.013 1.00 96.38 87 ALA A C 1
ATOM 718 O O . ALA A 1 87 ? -3.240 11.812 10.847 1.00 96.38 87 ALA A O 1
ATOM 719 N N . PRO A 1 88 ? -2.992 10.078 12.245 1.00 97.25 88 PRO A N 1
ATOM 720 C CA . PRO A 1 88 ? -2.804 10.937 13.408 1.00 97.25 88 PRO A CA 1
ATOM 721 C C . PRO A 1 88 ? -1.621 11.890 13.203 1.00 97.25 88 PRO A C 1
ATOM 723 O O . PRO A 1 88 ? -0.568 11.466 12.734 1.00 97.25 88 PRO A O 1
ATOM 726 N N . ARG A 1 89 ? -1.737 13.152 13.637 1.00 93.75 89 ARG A N 1
ATOM 727 C CA . ARG A 1 89 ? -0.696 14.185 13.438 1.00 93.75 89 ARG A CA 1
ATOM 728 C C . ARG A 1 89 ? 0.707 13.745 13.872 1.00 93.75 89 ARG A C 1
ATOM 730 O O . ARG A 1 89 ? 1.687 14.025 13.191 1.00 93.75 89 ARG A O 1
ATOM 737 N N . GLY A 1 90 ? 0.799 13.032 14.996 1.00 92.19 90 GLY A N 1
ATOM 738 C CA . GLY A 1 90 ? 2.067 12.504 15.505 1.00 92.19 90 GLY A CA 1
ATOM 739 C C . GLY A 1 90 ? 2.675 11.387 14.650 1.00 92.19 90 GLY A C 1
ATOM 740 O O . GLY A 1 90 ? 3.872 11.158 14.753 1.00 92.19 90 GLY A O 1
ATOM 741 N N . VAL A 1 91 ? 1.874 10.709 13.824 1.00 95.88 91 VAL A N 1
ATOM 742 C CA . VAL A 1 91 ? 2.339 9.750 12.814 1.00 95.88 91 VAL A CA 1
ATOM 743 C C . VAL A 1 91 ? 2.835 10.511 11.594 1.00 95.88 91 VAL A C 1
ATOM 745 O O . VAL A 1 91 ? 3.964 10.283 11.181 1.00 95.88 91 VAL A O 1
ATOM 748 N N . THR A 1 92 ? 2.038 11.457 11.082 1.00 93.75 92 THR A N 1
ATOM 749 C CA . THR A 1 92 ? 2.402 12.282 9.921 1.00 93.75 92 THR A CA 1
ATOM 750 C C . THR A 1 92 ? 3.758 12.951 10.120 1.00 93.75 92 THR A C 1
ATOM 752 O O . THR A 1 92 ? 4.609 12.838 9.250 1.00 93.75 92 THR A O 1
ATOM 755 N N . ALA A 1 93 ? 4.009 13.539 11.295 1.00 93.12 93 ALA A N 1
ATOM 756 C CA . ALA A 1 93 ? 5.287 14.181 11.612 1.00 93.12 93 ALA A CA 1
ATOM 757 C C . ALA A 1 93 ? 6.505 13.233 11.548 1.00 93.12 93 ALA A C 1
ATOM 759 O O . ALA A 1 93 ? 7.590 13.653 11.167 1.00 93.12 93 ALA A O 1
ATOM 760 N N . GLU A 1 94 ? 6.346 11.952 11.896 1.00 93.69 94 GLU A N 1
ATOM 761 C CA . GLU A 1 94 ? 7.431 10.954 11.829 1.00 93.69 94 GLU A CA 1
ATOM 762 C C . GLU A 1 94 ? 7.646 10.418 10.404 1.00 93.69 94 GLU A C 1
ATOM 764 O O . GLU A 1 94 ? 8.668 9.794 10.105 1.00 93.69 94 GLU A O 1
ATOM 769 N N . THR A 1 95 ? 6.664 10.612 9.520 1.00 94.38 95 THR A N 1
ATOM 770 C CA . THR A 1 95 ? 6.629 10.025 8.177 1.00 94.38 95 THR A CA 1
ATOM 771 C C . THR A 1 95 ? 6.542 11.063 7.062 1.00 94.38 95 THR A C 1
ATOM 773 O O . THR A 1 95 ? 6.284 10.686 5.916 1.00 94.38 95 THR A O 1
ATOM 776 N N . ASP A 1 96 ? 6.802 12.336 7.359 1.00 93.25 96 ASP A N 1
ATOM 777 C CA . ASP A 1 96 ? 6.718 13.456 6.417 1.00 93.25 96 ASP A CA 1
ATOM 778 C C . ASP A 1 96 ? 7.949 13.537 5.499 1.00 93.25 96 ASP A C 1
ATOM 780 O O . ASP A 1 96 ? 8.738 14.477 5.498 1.00 93.25 96 ASP A O 1
ATOM 784 N N . SER A 1 97 ? 8.194 12.465 4.750 1.00 95.31 97 SER A N 1
ATOM 785 C CA . SER A 1 97 ? 9.203 12.452 3.698 1.00 95.31 97 SER A CA 1
ATOM 786 C C . SER A 1 97 ? 8.812 11.484 2.595 1.00 95.31 97 SER A C 1
ATOM 788 O O . SER A 1 97 ? 8.169 10.459 2.837 1.00 95.31 97 SER A O 1
ATOM 790 N N . LYS A 1 98 ? 9.264 11.770 1.368 1.00 93.12 98 LYS A N 1
ATOM 791 C CA . LYS A 1 98 ? 8.987 10.936 0.189 1.00 93.12 98 LYS A CA 1
ATOM 792 C C . LYS A 1 98 ? 9.328 9.462 0.418 1.00 93.12 98 LYS A C 1
ATOM 794 O O . LYS A 1 98 ? 8.563 8.600 -0.002 1.00 93.12 98 LYS A O 1
ATOM 799 N N . TYR A 1 99 ? 10.449 9.178 1.085 1.00 94.62 99 TYR A N 1
ATOM 800 C CA . TYR A 1 99 ? 10.970 7.823 1.292 1.00 94.62 99 TYR A CA 1
ATOM 801 C C . TYR A 1 99 ? 10.595 7.202 2.645 1.00 94.62 99 TYR A C 1
ATOM 803 O O . TYR A 1 99 ? 11.065 6.102 2.949 1.00 94.62 99 TYR A O 1
ATOM 811 N N . SER A 1 100 ? 9.744 7.852 3.452 1.00 96.50 100 SER A N 1
ATOM 812 C CA . SER A 1 100 ? 9.232 7.247 4.686 1.00 96.50 100 SER A CA 1
ATOM 813 C C . SER A 1 100 ? 8.526 5.922 4.395 1.00 96.50 100 SER A C 1
ATOM 815 O O . SER A 1 100 ? 7.989 5.728 3.304 1.00 96.50 100 SER A O 1
ATOM 817 N N . LEU A 1 101 ? 8.563 4.982 5.344 1.00 96.50 101 LEU A N 1
ATOM 818 C CA . LEU A 1 101 ? 7.937 3.654 5.223 1.00 96.50 101 LEU A CA 1
ATOM 819 C C . LEU A 1 101 ? 8.430 2.794 4.037 1.00 96.50 101 LEU A C 1
ATOM 821 O O . LEU A 1 101 ? 7.829 1.765 3.719 1.00 96.50 101 LEU A O 1
ATOM 825 N N . SER A 1 102 ? 9.535 3.177 3.391 1.00 95.94 102 SER A N 1
ATOM 826 C CA . SER A 1 102 ? 10.284 2.298 2.487 1.00 95.94 102 SER A CA 1
ATOM 827 C C . SER A 1 102 ? 11.084 1.275 3.296 1.00 95.94 102 SER A C 1
ATOM 829 O O . SER A 1 102 ? 11.316 1.468 4.491 1.00 95.94 102 SER A O 1
ATOM 831 N N . MET A 1 103 ? 11.553 0.198 2.660 1.00 92.06 103 MET A N 1
ATOM 832 C CA . MET A 1 103 ? 12.357 -0.820 3.352 1.00 92.06 103 MET A CA 1
ATOM 833 C C . MET A 1 103 ? 13.583 -0.209 4.056 1.00 92.06 103 MET A C 1
ATOM 835 O O . MET A 1 103 ? 13.795 -0.443 5.241 1.00 92.06 103 MET A O 1
ATOM 839 N N . SER A 1 104 ? 14.322 0.664 3.367 1.00 92.75 104 SER A N 1
ATOM 840 C CA . SER A 1 104 ? 15.506 1.324 3.930 1.00 92.75 104 SER A CA 1
ATOM 841 C C . SER A 1 104 ? 15.166 2.333 5.032 1.00 92.75 104 SER A C 1
ATOM 843 O O . SER A 1 104 ? 15.953 2.516 5.962 1.00 92.75 104 SER A O 1
ATOM 845 N N . TRP A 1 105 ? 13.992 2.974 4.977 1.00 96.19 105 TRP A N 1
ATOM 846 C CA . TRP A 1 105 ? 13.497 3.787 6.090 1.00 96.19 105 TRP A CA 1
ATOM 847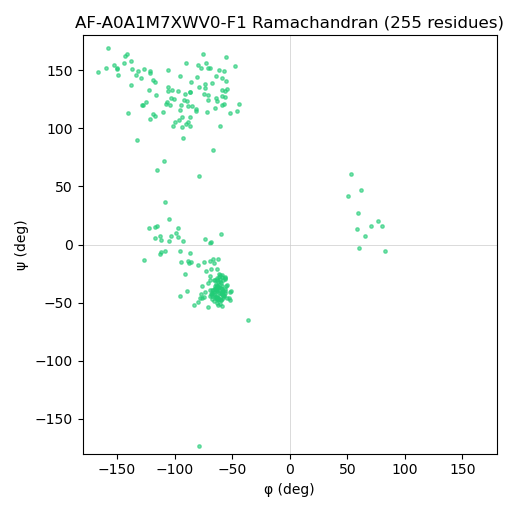 C C . TRP A 1 105 ? 13.215 2.916 7.308 1.00 96.19 105 TRP A C 1
ATOM 849 O O . TRP A 1 105 ? 13.645 3.256 8.409 1.00 96.19 105 TRP A O 1
ATOM 859 N N . TYR A 1 106 ? 12.563 1.765 7.114 1.00 94.69 106 TYR A N 1
ATOM 860 C CA . TYR A 1 106 ? 12.347 0.816 8.196 1.00 94.69 106 TYR A CA 1
ATOM 861 C C . TYR A 1 106 ? 13.670 0.361 8.793 1.00 94.69 106 TYR A C 1
ATOM 863 O O . TYR A 1 106 ? 13.767 0.364 10.010 1.00 94.69 106 TYR A O 1
ATOM 871 N N . ASP A 1 107 ? 14.704 0.076 8.000 1.00 92.19 107 ASP A N 1
ATOM 872 C CA . ASP A 1 107 ? 16.034 -0.312 8.496 1.00 92.19 107 ASP A CA 1
ATOM 873 C C . ASP A 1 107 ? 16.688 0.761 9.375 1.00 92.19 107 ASP A C 1
ATOM 875 O O . ASP A 1 107 ? 17.338 0.426 10.368 1.00 92.19 107 ASP A O 1
ATOM 879 N N . LYS A 1 108 ? 16.420 2.042 9.109 1.00 93.56 108 LYS A N 1
ATOM 880 C CA . LYS A 1 108 ? 16.962 3.184 9.867 1.00 93.56 108 LYS A CA 1
ATOM 881 C C . LYS A 1 108 ? 16.085 3.641 11.036 1.00 93.56 108 LYS A C 1
ATOM 883 O O . LYS A 1 108 ? 16.604 4.204 11.992 1.00 93.56 108 LYS A O 1
ATOM 888 N N . ALA A 1 109 ? 14.776 3.389 10.994 1.00 94.50 109 ALA A N 1
ATOM 889 C CA . ALA A 1 109 ? 13.834 3.856 12.012 1.00 94.50 109 ALA A CA 1
ATOM 890 C C . ALA A 1 109 ? 14.192 3.346 13.419 1.00 94.50 109 ALA A C 1
ATOM 892 O O . ALA A 1 109 ? 14.611 2.200 13.597 1.00 94.50 109 ALA A O 1
ATOM 893 N N . THR A 1 110 ? 13.995 4.161 14.451 1.00 93.94 110 THR A N 1
ATOM 894 C CA . THR A 1 110 ? 14.250 3.716 15.828 1.00 93.94 110 THR A CA 1
ATOM 895 C C . THR A 1 110 ? 13.082 2.866 16.353 1.00 93.94 110 THR A C 1
ATOM 897 O O . THR A 1 110 ? 11.940 3.045 15.912 1.00 93.94 110 THR A O 1
ATOM 900 N N . PRO A 1 111 ? 13.306 1.963 17.328 1.00 92.88 111 PRO A N 1
ATOM 901 C CA . PRO A 1 111 ? 12.209 1.273 18.008 1.00 92.88 111 PRO A CA 1
ATOM 902 C C . PRO A 1 111 ? 11.183 2.241 18.621 1.00 92.88 111 PRO A C 1
ATOM 904 O O . PRO A 1 111 ? 9.986 1.964 18.571 1.00 92.88 111 PRO A O 1
ATOM 907 N N . GLY A 1 112 ? 11.633 3.395 19.131 1.00 93.88 112 GLY A N 1
ATOM 908 C CA . GLY A 1 112 ? 10.770 4.447 19.678 1.00 93.88 112 GLY A CA 1
ATOM 909 C C . GLY A 1 112 ? 9.834 5.059 18.632 1.00 93.88 112 GLY A C 1
ATOM 910 O O . GLY A 1 112 ? 8.632 5.158 18.875 1.00 93.88 112 GLY A O 1
ATOM 911 N N . THR A 1 113 ? 10.348 5.377 17.439 1.00 95.56 113 THR A N 1
ATOM 912 C CA . THR A 1 113 ? 9.538 5.863 16.308 1.00 95.56 113 THR A CA 1
ATOM 913 C C . THR A 1 113 ? 8.471 4.839 15.911 1.00 95.56 113 THR A C 1
ATOM 915 O O . THR A 1 113 ? 7.292 5.177 15.806 1.00 95.56 113 THR A O 1
ATOM 918 N N . LEU A 1 114 ? 8.840 3.560 15.759 1.00 95.62 114 LEU A N 1
ATOM 919 C CA . LEU A 1 114 ? 7.874 2.509 15.405 1.00 95.62 114 LEU A CA 1
ATOM 920 C C . LEU A 1 114 ? 6.822 2.288 16.503 1.00 95.62 114 LEU A C 1
ATOM 922 O O . LEU A 1 114 ? 5.644 2.085 16.198 1.00 95.62 114 LEU A O 1
ATOM 926 N N . LEU A 1 115 ? 7.227 2.356 17.776 1.00 94.19 115 LEU A N 1
ATOM 927 C CA . LEU A 1 115 ? 6.330 2.262 18.929 1.00 94.19 115 LEU A CA 1
ATOM 928 C C . LEU A 1 115 ? 5.330 3.423 18.964 1.00 94.19 115 LEU A C 1
ATOM 930 O O . LEU A 1 115 ? 4.142 3.203 19.203 1.00 94.19 115 LEU A O 1
ATOM 934 N N . LYS A 1 116 ? 5.788 4.648 18.694 1.00 96.12 116 LYS A N 1
ATOM 935 C CA . LYS A 1 116 ? 4.927 5.830 18.596 1.00 96.12 116 LYS A CA 1
ATOM 936 C C . LYS A 1 116 ? 3.899 5.650 17.481 1.00 96.12 116 LYS A C 1
ATOM 938 O O . LYS A 1 116 ? 2.702 5.725 17.748 1.00 96.12 116 LYS A O 1
ATOM 943 N N . ILE A 1 117 ? 4.347 5.290 16.275 1.00 97.31 117 ILE A N 1
ATOM 944 C CA . ILE A 1 117 ? 3.464 5.096 15.117 1.00 97.31 117 ILE A CA 1
ATOM 945 C C . ILE A 1 117 ? 2.412 4.013 15.388 1.00 97.31 117 ILE A C 1
ATOM 947 O O . ILE A 1 117 ? 1.212 4.268 15.262 1.00 97.31 117 ILE A O 1
ATOM 951 N N . ARG A 1 118 ? 2.828 2.811 15.814 1.00 95.44 118 ARG A N 1
ATOM 952 C CA . ARG A 1 118 ? 1.903 1.678 16.008 1.00 95.44 118 ARG A CA 1
ATOM 953 C C . ARG A 1 118 ? 0.849 1.954 17.088 1.00 95.44 118 ARG A C 1
ATOM 955 O O . ARG A 1 118 ? -0.261 1.426 17.005 1.00 95.44 118 ARG A O 1
ATOM 962 N N . ASN A 1 119 ? 1.207 2.732 18.116 1.00 96.31 119 ASN A N 1
ATOM 963 C CA . ASN A 1 119 ? 0.315 3.075 19.219 1.00 96.31 119 ASN A CA 1
ATOM 964 C C . ASN A 1 119 ? -0.666 4.168 18.796 1.00 96.31 119 ASN A C 1
ATOM 966 O O . ASN A 1 119 ? -1.860 4.010 19.027 1.00 96.31 119 ASN A O 1
ATOM 970 N N . SER A 1 120 ? -0.191 5.228 18.134 1.00 97.75 120 SER A N 1
ATOM 971 C CA . SER A 1 120 ? -1.051 6.308 17.639 1.00 97.75 120 SER A CA 1
ATOM 972 C C . SER A 1 120 ? -2.084 5.805 16.631 1.00 97.7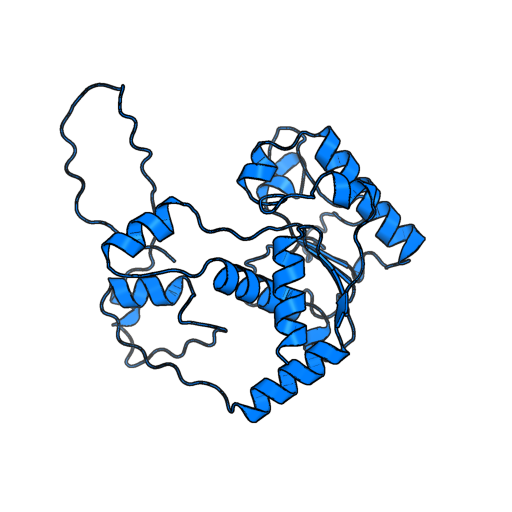5 120 SER A C 1
ATOM 974 O O . SER A 1 120 ? -3.251 6.179 16.722 1.00 97.75 120 SER A O 1
ATOM 976 N N . ILE A 1 121 ? -1.690 4.913 15.717 1.00 97.94 121 ILE A N 1
ATOM 977 C CA . ILE A 1 121 ? -2.628 4.284 14.775 1.00 97.94 121 ILE A CA 1
ATOM 978 C C . ILE A 1 121 ? -3.629 3.398 15.521 1.00 97.94 121 ILE A C 1
ATOM 980 O O . ILE A 1 121 ? -4.829 3.523 15.299 1.00 97.94 121 ILE A O 1
ATOM 984 N N . GLY A 1 122 ? -3.167 2.526 16.425 1.00 96.88 122 GLY A N 1
ATOM 985 C CA . GLY A 1 122 ? -4.060 1.646 17.186 1.00 96.88 122 GLY A CA 1
ATOM 986 C C . GLY A 1 122 ? -5.086 2.419 18.023 1.00 96.88 122 GLY A C 1
ATOM 987 O O . GLY A 1 122 ? -6.267 2.067 18.051 1.00 96.88 122 GLY A O 1
ATOM 988 N N . ASP A 1 123 ? -4.656 3.512 18.654 1.00 97.06 123 ASP A N 1
ATOM 989 C CA . ASP A 1 123 ? -5.531 4.395 19.421 1.00 97.06 123 ASP A CA 1
ATOM 990 C C . ASP A 1 123 ? -6.531 5.134 18.508 1.00 97.06 123 ASP A C 1
ATOM 992 O O . ASP A 1 123 ? -7.702 5.232 18.869 1.00 97.06 123 ASP A O 1
ATOM 996 N N . SER A 1 124 ? -6.120 5.583 17.315 1.00 97.69 124 SER A N 1
ATOM 997 C CA . SER A 1 124 ? -7.013 6.192 16.312 1.00 97.69 124 SER A CA 1
ATOM 998 C C . SER A 1 124 ? -8.070 5.209 15.799 1.00 97.69 124 SER A C 1
ATOM 1000 O O . SER A 1 124 ? -9.262 5.521 15.820 1.00 97.69 124 SER A O 1
ATOM 1002 N N . LEU A 1 125 ? -7.673 3.984 15.437 1.00 97.31 125 LEU A N 1
ATOM 1003 C CA . LEU A 1 125 ? -8.608 2.934 15.020 1.00 97.31 125 LEU A CA 1
ATOM 1004 C C . LEU A 1 125 ? -9.644 2.639 16.111 1.00 97.31 125 LEU A C 1
ATOM 1006 O O . LEU A 1 125 ? -10.835 2.545 15.824 1.00 97.31 125 LEU A O 1
ATOM 1010 N N . LYS A 1 126 ? -9.202 2.540 17.373 1.00 96.50 126 LYS A N 1
ATOM 1011 C CA . LYS A 1 126 ? -10.074 2.190 18.503 1.00 96.50 126 LYS A CA 1
ATOM 1012 C C . LYS A 1 126 ? -10.974 3.344 18.954 1.00 96.50 126 LYS A C 1
ATOM 1014 O O . LYS A 1 126 ? -12.148 3.120 19.224 1.00 96.50 126 LYS A O 1
ATOM 1019 N N . ARG A 1 127 ? -10.429 4.554 19.110 1.00 96.12 127 ARG A N 1
ATOM 1020 C CA . ARG A 1 127 ? -11.133 5.686 19.741 1.00 96.12 127 ARG A CA 1
ATOM 1021 C C . ARG A 1 127 ? -11.812 6.598 18.727 1.00 96.12 127 ARG A C 1
ATOM 1023 O O . ARG A 1 127 ? -12.955 6.985 18.947 1.00 96.12 127 ARG A O 1
ATOM 1030 N N . THR A 1 128 ? -11.122 6.929 17.636 1.00 96.19 128 THR A N 1
ATOM 1031 C CA . THR A 1 128 ? -11.618 7.865 16.617 1.00 96.19 128 THR A CA 1
ATOM 1032 C C . THR A 1 128 ? -12.541 7.160 15.635 1.00 96.19 128 THR A C 1
ATOM 1034 O O . THR A 1 128 ? -13.665 7.601 15.419 1.00 96.19 128 THR A O 1
ATOM 1037 N N . HIS A 1 129 ? -12.087 6.045 15.062 1.00 96.12 129 HIS A N 1
ATOM 1038 C CA . HIS A 1 129 ? -12.837 5.342 14.021 1.00 96.12 129 HIS A CA 1
ATOM 1039 C C . HIS A 1 129 ? -13.719 4.204 14.550 1.00 96.12 129 HIS A C 1
ATOM 1041 O O . HIS A 1 129 ? -14.606 3.765 13.825 1.00 96.12 129 HIS A O 1
ATOM 1047 N N . LYS A 1 130 ? -13.500 3.758 15.797 1.00 96.25 130 LYS A N 1
ATOM 1048 C CA . LYS A 1 130 ? -14.261 2.694 16.480 1.00 96.25 130 LYS A CA 1
ATOM 1049 C C . LYS A 1 130 ? -14.385 1.413 15.642 1.00 96.25 130 LYS A C 1
ATOM 1051 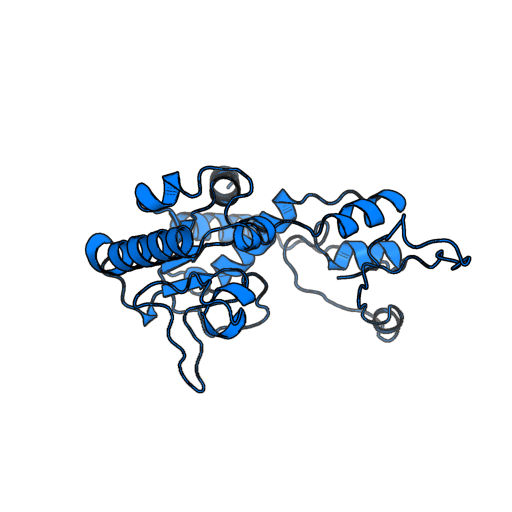O O . LYS A 1 130 ? -15.446 0.802 15.581 1.00 96.25 130 LYS A O 1
ATOM 1056 N N . VAL A 1 131 ? -13.296 1.029 14.979 1.00 93.88 131 VAL A N 1
ATOM 1057 C CA . VAL A 1 131 ? -13.293 -0.076 14.012 1.00 93.88 131 VAL A CA 1
ATOM 1058 C C . VAL A 1 131 ? -13.064 -1.402 14.738 1.00 93.88 131 VAL A C 1
ATOM 1060 O O . VAL A 1 131 ? -12.106 -1.500 15.513 1.00 93.88 131 VAL A O 1
ATOM 1063 N N . PRO A 1 132 ? -13.882 -2.436 14.482 1.00 92.69 132 PRO A N 1
ATOM 1064 C CA . PRO A 1 132 ? -13.621 -3.778 14.974 1.00 92.69 132 PRO A CA 1
ATOM 1065 C C . PRO A 1 132 ? -12.306 -4.303 14.415 1.00 92.69 132 PRO A C 1
ATOM 1067 O O . PRO A 1 132 ? -11.877 -3.981 13.306 1.00 92.69 132 PRO A O 1
ATOM 1070 N N . ARG A 1 133 ? -11.637 -5.162 15.171 1.00 90.62 133 ARG A N 1
ATOM 1071 C CA . ARG A 1 133 ? -10.331 -5.676 14.760 1.00 90.62 133 ARG A CA 1
ATOM 1072 C C . ARG A 1 133 ? -10.419 -6.520 13.483 1.00 90.62 133 ARG A C 1
ATOM 1074 O O . ARG A 1 133 ? -9.480 -6.573 12.687 1.00 90.62 133 ARG A O 1
ATOM 1081 N N . GLU A 1 134 ? -11.521 -7.228 13.326 1.00 90.56 134 GLU A N 1
ATOM 1082 C CA . GLU A 1 134 ? -11.884 -8.054 12.190 1.00 90.56 134 GLU A CA 1
ATOM 1083 C C . GLU A 1 134 ? -12.197 -7.245 10.931 1.00 90.56 134 GLU A C 1
ATOM 1085 O O . GLU A 1 134 ? -12.131 -7.808 9.849 1.00 90.56 134 GLU A O 1
ATOM 1090 N N . ASP A 1 135 ? -12.392 -5.938 11.013 1.00 94.00 135 ASP A N 1
ATOM 1091 C CA . ASP A 1 135 ? -12.628 -5.132 9.811 1.00 94.00 135 ASP A CA 1
ATOM 1092 C C . ASP A 1 135 ? -11.338 -4.494 9.291 1.00 94.00 135 ASP A C 1
ATOM 1094 O O . ASP A 1 135 ? -11.321 -3.896 8.215 1.00 94.00 135 ASP A O 1
ATOM 1098 N N . VAL A 1 136 ? -10.232 -4.638 10.030 1.00 95.56 136 VAL A N 1
ATOM 1099 C CA . VAL A 1 136 ? -8.952 -4.018 9.690 1.00 95.56 136 VAL A CA 1
ATOM 1100 C C . VAL A 1 136 ? -8.093 -4.936 8.823 1.00 95.56 136 VAL A C 1
ATOM 1102 O O . VAL A 1 136 ? -7.789 -6.077 9.180 1.00 95.56 136 VAL A O 1
ATOM 1105 N N . MET A 1 137 ? -7.613 -4.377 7.717 1.00 95.12 137 MET A N 1
ATOM 1106 C CA . MET A 1 137 ? -6.535 -4.903 6.886 1.00 95.12 137 MET A CA 1
ATOM 1107 C C . MET A 1 137 ? -5.365 -3.922 6.929 1.00 95.12 137 MET A C 1
ATOM 1109 O O . MET A 1 137 ? -5.546 -2.735 6.674 1.00 95.12 137 MET A O 1
ATOM 1113 N N . TRP A 1 138 ? -4.152 -4.377 7.230 1.00 96.06 138 TRP A N 1
ATOM 1114 C CA . TRP A 1 138 ? -2.991 -3.485 7.234 1.00 96.06 138 TRP A CA 1
ATOM 1115 C C . TRP A 1 138 ? -1.759 -4.119 6.607 1.00 96.06 138 TRP A C 1
ATOM 1117 O O . TRP A 1 138 ? -1.641 -5.338 6.530 1.00 96.06 138 TRP A O 1
ATOM 1127 N N . THR A 1 139 ? -0.825 -3.291 6.149 1.00 95.94 139 THR A N 1
ATOM 1128 C CA . THR A 1 139 ? 0.419 -3.766 5.535 1.00 95.94 139 THR A CA 1
ATOM 1129 C C . THR A 1 139 ? 1.630 -2.987 6.016 1.00 95.94 139 THR A C 1
ATOM 1131 O O . THR A 1 139 ? 1.520 -1.823 6.383 1.00 95.94 139 THR A O 1
ATOM 1134 N N . CYS A 1 140 ? 2.772 -3.664 6.019 1.00 95.25 140 CYS A N 1
ATOM 1135 C CA . CYS A 1 140 ? 4.128 -3.155 6.219 1.00 95.25 140 CYS A CA 1
ATOM 1136 C C . CYS A 1 140 ? 5.095 -4.176 5.582 1.00 95.25 140 CYS A C 1
ATOM 1138 O O . CYS A 1 140 ? 4.670 -5.310 5.303 1.00 95.25 140 CYS A O 1
ATOM 1140 N N . PRO A 1 141 ? 6.394 -3.869 5.414 1.00 92.19 141 PRO A N 1
ATOM 1141 C CA . PRO A 1 141 ? 7.374 -4.887 5.052 1.00 92.19 141 PRO A CA 1
ATOM 1142 C C . PRO A 1 141 ? 7.374 -6.036 6.072 1.00 92.19 141 PRO A C 1
ATOM 1144 O O . PRO A 1 141 ? 7.386 -5.807 7.284 1.00 92.19 141 PRO A O 1
ATOM 1147 N N . SER A 1 142 ? 7.339 -7.281 5.588 1.00 89.12 142 SER A N 1
ATOM 1148 C CA . SER A 1 142 ? 7.068 -8.464 6.421 1.00 89.12 142 SER A CA 1
ATOM 1149 C C . SER A 1 142 ? 8.049 -8.654 7.580 1.00 89.12 142 SER A C 1
ATOM 1151 O O . SER A 1 142 ? 7.634 -9.129 8.634 1.00 89.12 142 SER A O 1
ATOM 1153 N N . SER A 1 143 ? 9.309 -8.237 7.432 1.00 89.38 143 SER A N 1
ATOM 1154 C CA . SER A 1 143 ? 10.333 -8.313 8.487 1.00 89.38 143 SER A CA 1
ATOM 1155 C C . SER A 1 143 ? 10.040 -7.419 9.699 1.00 89.38 143 SER A C 1
ATOM 1157 O O . SER A 1 143 ? 10.631 -7.607 10.755 1.00 89.38 143 SER A O 1
ATOM 1159 N N . TYR A 1 144 ? 9.122 -6.455 9.567 1.00 91.94 144 TYR A N 1
ATOM 1160 C CA . TYR A 1 144 ? 8.791 -5.465 10.598 1.00 91.94 144 TYR A CA 1
ATOM 1161 C C . TYR A 1 144 ? 7.391 -5.644 11.197 1.00 91.94 144 TYR A C 1
ATOM 1163 O O . TYR A 1 144 ? 6.965 -4.831 12.022 1.00 91.94 144 TYR A O 1
ATOM 1171 N N . LYS A 1 145 ? 6.655 -6.693 10.810 1.00 89.25 145 LYS A N 1
ATOM 1172 C CA . LYS A 1 145 ? 5.277 -6.910 11.284 1.00 89.25 145 LYS A CA 1
ATOM 1173 C C . LYS A 1 145 ? 5.207 -7.315 12.764 1.00 89.25 145 LYS A C 1
ATOM 1175 O O . LYS A 1 145 ? 4.275 -6.921 13.464 1.00 89.25 145 LYS A O 1
ATOM 1180 N N . ASP A 1 146 ? 6.205 -8.048 13.265 1.00 85.06 146 ASP A N 1
ATOM 1181 C CA . ASP A 1 146 ? 6.365 -8.408 14.679 1.00 85.06 146 ASP A CA 1
ATOM 1182 C C . ASP A 1 146 ? 7.817 -8.378 15.148 1.00 85.06 146 ASP A C 1
ATOM 1184 O O . ASP A 1 146 ? 8.754 -8.369 14.356 1.00 85.06 146 ASP A O 1
ATOM 1188 N N . ALA A 1 147 ? 7.980 -8.361 16.474 1.00 72.00 147 ALA A N 1
ATOM 1189 C CA . ALA A 1 147 ? 9.274 -8.344 17.140 1.00 72.00 147 ALA A CA 1
ATOM 1190 C C . ALA A 1 147 ? 10.142 -9.575 16.829 1.00 72.00 147 ALA A C 1
ATOM 1192 O O . ALA A 1 147 ? 11.367 -9.464 16.853 1.00 72.00 147 ALA A O 1
ATOM 1193 N N . ARG A 1 148 ? 9.526 -10.736 16.553 1.00 67.75 148 ARG A N 1
ATOM 1194 C CA . ARG A 1 148 ? 10.239 -12.002 16.323 1.00 67.75 148 ARG A CA 1
ATOM 1195 C C . ARG A 1 148 ? 10.873 -12.030 14.937 1.00 67.75 148 ARG A C 1
ATOM 1197 O O . ARG A 1 148 ? 11.986 -12.518 14.802 1.00 67.75 148 ARG A O 1
ATOM 1204 N N . ALA A 1 149 ? 10.211 -11.445 13.941 1.00 64.62 149 ALA A N 1
ATOM 1205 C CA . ALA A 1 149 ? 10.666 -11.400 12.555 1.00 64.62 149 ALA A CA 1
ATOM 1206 C C . ALA A 1 149 ? 12.016 -10.684 12.365 1.00 64.62 149 ALA A C 1
ATOM 1208 O O . ALA A 1 149 ? 12.732 -10.997 11.419 1.00 64.62 149 ALA A O 1
ATOM 1209 N N . ASN A 1 150 ? 12.382 -9.757 13.258 1.00 63.50 150 ASN A N 1
ATOM 1210 C CA . ASN A 1 150 ? 13.652 -9.022 13.190 1.00 63.50 150 ASN A CA 1
ATOM 1211 C C . ASN A 1 150 ? 14.626 -9.376 14.332 1.00 63.50 150 ASN A C 1
ATOM 1213 O O . ASN A 1 150 ? 15.734 -8.857 14.372 1.00 63.50 150 ASN A O 1
ATOM 1217 N N . GLY A 1 151 ? 14.228 -10.179 15.328 1.00 58.75 151 GLY A N 1
ATOM 1218 C CA . GLY A 1 151 ? 15.074 -10.538 16.484 1.00 58.75 151 GLY A CA 1
ATOM 1219 C C . GLY A 1 151 ? 15.570 -9.368 17.362 1.00 58.75 151 GLY A C 1
ATOM 1220 O O . GLY A 1 151 ? 16.216 -9.597 18.376 1.00 58.75 151 GLY A O 1
ATOM 1221 N N . LYS A 1 152 ? 15.264 -8.115 16.997 1.00 62.91 152 LYS A N 1
ATOM 1222 C CA . LYS A 1 152 ? 15.786 -6.870 17.594 1.00 62.91 152 LYS A CA 1
ATOM 1223 C C . LYS A 1 152 ? 14.700 -6.004 18.245 1.00 62.91 152 LYS A C 1
ATOM 1225 O O . LYS A 1 152 ? 14.889 -4.806 18.427 1.00 62.91 152 LYS A O 1
ATOM 1230 N N . GLY A 1 153 ? 13.507 -6.557 18.496 1.00 74.00 153 GLY A N 1
ATOM 1231 C CA . GLY A 1 153 ? 12.380 -5.811 19.086 1.00 74.00 153 GLY A CA 1
ATOM 1232 C C . GLY A 1 153 ? 11.821 -4.676 18.211 1.00 74.00 153 GLY A C 1
ATOM 1233 O O . GLY A 1 153 ? 10.956 -3.919 18.645 1.00 74.00 153 GLY A O 1
ATOM 1234 N N . LYS A 1 154 ? 12.286 -4.556 16.964 1.00 88.31 154 LYS A N 1
ATOM 1235 C CA . LYS A 1 154 ? 11.941 -3.484 16.030 1.00 88.31 154 LYS A CA 1
ATOM 1236 C C . LYS A 1 154 ? 10.767 -3.895 15.145 1.00 88.31 154 LYS A C 1
ATOM 1238 O O . LYS A 1 154 ? 10.946 -4.639 14.184 1.00 88.31 154 LYS A O 1
ATOM 1243 N N . HIS A 1 155 ? 9.568 -3.417 15.473 1.00 91.56 155 HIS A N 1
ATOM 1244 C CA . HIS A 1 155 ? 8.353 -3.769 14.740 1.00 91.56 155 HIS A CA 1
ATOM 1245 C C . HIS A 1 155 ? 7.266 -2.693 14.808 1.00 91.56 155 HIS A C 1
ATOM 1247 O O . HIS A 1 155 ? 7.183 -1.935 15.774 1.00 91.56 155 HIS A O 1
ATOM 1253 N N . ILE A 1 156 ? 6.395 -2.679 13.799 1.00 94.44 156 ILE A N 1
ATOM 1254 C CA . ILE A 1 156 ? 5.308 -1.702 13.636 1.00 94.44 156 ILE A CA 1
ATOM 1255 C C . ILE A 1 156 ? 3.909 -2.317 13.780 1.00 94.44 156 ILE A C 1
ATOM 1257 O O . ILE A 1 156 ? 2.911 -1.645 13.542 1.00 94.44 156 ILE A O 1
ATOM 1261 N N . GLY A 1 157 ? 3.819 -3.590 14.180 1.00 93.25 157 GLY A N 1
ATOM 1262 C CA . GLY A 1 157 ? 2.540 -4.259 14.419 1.00 93.25 157 GLY A CA 1
ATOM 1263 C C . GLY A 1 157 ? 1.577 -3.396 15.240 1.00 93.25 157 GLY A C 1
ATOM 1264 O O . GLY A 1 157 ? 1.856 -3.087 16.400 1.00 93.25 157 GLY A O 1
ATOM 1265 N N . ILE A 1 158 ? 0.465 -2.995 14.616 1.00 94.62 158 ILE A N 1
ATOM 1266 C CA . ILE A 1 158 ? -0.485 -2.018 15.156 1.00 94.62 158 ILE A CA 1
ATOM 1267 C C . ILE A 1 158 ? -1.044 -2.514 16.495 1.00 94.62 158 ILE A C 1
ATOM 1269 O O . ILE A 1 158 ? -1.558 -3.633 16.603 1.00 94.62 158 ILE A O 1
ATOM 1273 N N . LYS A 1 159 ? -0.962 -1.673 17.532 1.00 91.94 159 LYS A N 1
ATOM 1274 C CA . LYS A 1 159 ? -1.395 -2.014 18.894 1.00 91.94 159 LYS A CA 1
ATOM 1275 C C . LYS A 1 159 ? -2.876 -2.403 18.905 1.00 91.94 159 LYS A C 1
ATOM 1277 O O . LYS A 1 159 ? -3.722 -1.592 18.555 1.00 91.94 159 LYS A O 1
ATOM 1282 N N . GLY A 1 160 ? -3.182 -3.628 19.336 1.00 88.94 160 GLY A N 1
ATOM 1283 C CA . GLY A 1 160 ? -4.553 -4.155 19.390 1.00 88.94 160 GLY A CA 1
ATOM 1284 C C . GLY A 1 160 ? -5.085 -4.726 18.069 1.00 88.94 160 GLY A C 1
ATOM 1285 O O . GLY A 1 160 ? -6.146 -5.337 18.082 1.00 88.94 160 GLY A O 1
ATOM 1286 N N . TYR A 1 161 ? -4.342 -4.599 16.962 1.00 90.56 161 TYR A N 1
ATOM 1287 C CA . TYR A 1 161 ? -4.764 -5.056 15.627 1.00 90.56 161 TYR A CA 1
ATOM 1288 C C . TYR A 1 161 ? -3.753 -5.989 14.946 1.00 90.56 161 TYR A C 1
ATOM 1290 O O . TYR A 1 161 ? -4.090 -6.671 13.985 1.00 90.56 161 TYR A O 1
ATOM 1298 N N . ALA A 1 162 ? -2.523 -6.083 15.451 1.00 83.06 162 ALA A N 1
ATOM 1299 C CA . ALA A 1 162 ? -1.536 -7.071 15.029 1.00 83.06 162 ALA A CA 1
ATOM 1300 C C . ALA A 1 162 ? -1.619 -8.310 15.925 1.00 83.06 162 ALA A C 1
ATOM 1302 O O . ALA A 1 162 ? -0.980 -8.367 16.974 1.00 83.06 162 ALA A O 1
ATOM 1303 N N . THR A 1 163 ? -2.416 -9.309 15.549 1.00 69.81 163 THR A N 1
ATOM 1304 C CA . THR A 1 163 ? -2.463 -10.566 16.312 1.00 69.81 163 THR A CA 1
ATOM 1305 C C . THR A 1 163 ? -2.293 -11.763 15.405 1.00 69.81 163 THR A C 1
ATOM 1307 O O . THR A 1 163 ? -2.800 -11.817 14.286 1.00 69.81 163 THR A O 1
ATOM 1310 N N . TYR A 1 164 ? -1.589 -12.743 15.950 1.00 63.09 164 TYR A N 1
ATOM 1311 C CA . TYR A 1 164 ? -1.308 -14.015 15.319 1.00 63.09 164 TYR A CA 1
ATOM 1312 C C . TYR A 1 164 ? -2.451 -14.967 15.648 1.00 63.09 164 TYR A C 1
ATOM 1314 O O . TYR A 1 164 ? -2.554 -15.431 16.781 1.00 63.09 164 TYR A O 1
ATOM 1322 N N . LYS A 1 165 ? -3.332 -15.241 14.682 1.00 57.69 165 LYS A N 1
ATOM 1323 C CA . LYS A 1 165 ? -4.271 -16.359 14.807 1.00 57.69 165 LYS A CA 1
ATOM 1324 C C . LYS A 1 165 ? -3.585 -17.600 14.242 1.00 57.69 165 LYS A C 1
ATOM 1326 O O . LYS A 1 165 ? -3.205 -17.615 13.075 1.00 57.69 165 LYS A O 1
ATOM 1331 N N . LYS A 1 166 ? -3.390 -18.630 15.067 1.00 50.97 166 LYS A N 1
ATOM 1332 C CA . LYS A 1 166 ? -2.883 -19.925 14.593 1.00 50.97 166 LYS A CA 1
ATOM 1333 C C . LYS A 1 166 ? -3.943 -20.521 13.654 1.00 50.97 166 LYS A C 1
ATOM 1335 O O . LYS A 1 166 ? -5.074 -20.718 14.083 1.00 50.97 166 LYS A O 1
ATOM 1340 N N . GLY A 1 167 ? -3.596 -20.728 12.383 1.00 52.62 167 GLY A N 1
ATOM 1341 C CA . GLY A 1 167 ? -4.493 -21.324 11.382 1.00 52.62 167 GLY A CA 1
ATOM 1342 C C . GLY A 1 167 ? -5.545 -20.392 10.759 1.00 52.62 167 GLY A C 1
ATOM 1343 O O . GLY A 1 167 ? -6.493 -20.893 10.170 1.00 52.62 167 GLY A O 1
ATOM 1344 N N . GLY A 1 168 ? -5.418 -19.062 10.872 1.00 56.09 168 GLY A N 1
ATOM 1345 C CA . GLY A 1 168 ? -6.317 -18.119 10.188 1.00 56.09 168 GLY A CA 1
ATOM 1346 C C . GLY A 1 168 ? -5.608 -16.854 9.691 1.00 56.09 168 GLY A C 1
ATOM 1347 O O . GLY A 1 168 ? -4.509 -16.553 10.166 1.00 56.09 168 GLY A O 1
ATOM 1348 N N . PRO A 1 169 ? -6.218 -16.095 8.760 1.00 58.03 169 PRO A N 1
ATOM 1349 C CA . PRO A 1 169 ? -5.618 -14.882 8.217 1.00 58.03 169 PRO A CA 1
ATOM 1350 C C . PRO A 1 169 ? -5.444 -13.831 9.319 1.00 58.03 169 PRO A C 1
ATOM 1352 O O . PRO A 1 169 ? -6.390 -13.446 10.012 1.00 58.03 169 PRO A O 1
ATOM 1355 N N . THR A 1 170 ? -4.206 -13.374 9.494 1.00 83.19 170 THR A N 1
ATOM 1356 C CA . THR A 1 170 ? -3.872 -12.227 10.344 1.00 83.19 170 THR A CA 1
ATOM 1357 C C . THR A 1 170 ? -4.319 -10.931 9.680 1.00 83.19 170 THR A C 1
ATOM 1359 O O . THR A 1 170 ? -4.363 -10.868 8.460 1.00 83.19 170 THR A O 1
ATOM 1362 N N . GLN A 1 171 ? -4.555 -9.865 10.448 1.00 89.19 171 GLN A N 1
ATOM 1363 C CA . GLN A 1 171 ? -4.861 -8.538 9.889 1.00 89.19 171 GLN A CA 1
ATOM 1364 C C . GLN A 1 171 ? -3.725 -7.969 9.019 1.00 89.19 171 GLN A C 1
ATOM 1366 O O . GLN A 1 171 ? -3.984 -7.139 8.151 1.00 89.19 171 GLN A O 1
ATOM 1371 N N . HIS A 1 172 ? -2.474 -8.398 9.251 1.00 92.62 172 HIS A N 1
ATOM 1372 C CA . HIS A 1 172 ? -1.361 -8.068 8.360 1.00 92.62 172 HIS A CA 1
ATOM 1373 C C . HIS A 1 172 ? -1.503 -8.828 7.046 1.00 92.62 172 HIS A C 1
ATOM 1375 O O . HIS A 1 172 ? -1.630 -10.056 7.048 1.00 92.62 172 HIS A O 1
ATOM 1381 N N . VAL A 1 173 ? -1.417 -8.090 5.947 1.00 92.44 173 VAL A N 1
ATOM 1382 C CA . VAL A 1 173 ? -1.436 -8.608 4.585 1.00 92.44 173 VAL A CA 1
ATOM 1383 C C . VAL A 1 173 ? -0.183 -8.095 3.884 1.00 92.44 173 VAL A C 1
ATOM 1385 O O . VAL A 1 173 ? 0.027 -6.879 3.818 1.00 92.44 173 VAL A O 1
ATOM 1388 N N . PRO A 1 174 ? 0.685 -8.976 3.358 1.00 91.81 174 PRO A N 1
ATOM 1389 C CA . PRO A 1 174 ? 1.808 -8.539 2.542 1.00 91.81 174 PRO A CA 1
ATOM 1390 C C . PRO A 1 174 ? 1.313 -7.676 1.377 1.00 91.81 174 PRO A C 1
ATOM 1392 O O . PRO A 1 174 ? 0.356 -8.046 0.699 1.00 91.81 174 PRO A O 1
ATOM 1395 N N . TRP A 1 175 ? 1.960 -6.538 1.126 1.00 90.75 175 TRP A N 1
ATOM 1396 C CA . TRP A 1 175 ? 1.548 -5.611 0.060 1.00 90.75 175 TRP A CA 1
ATOM 1397 C C . TRP A 1 175 ? 1.550 -6.275 -1.328 1.00 90.75 175 TRP A C 1
ATOM 1399 O O . TRP A 1 175 ? 0.773 -5.910 -2.201 1.00 90.75 175 TRP A O 1
ATOM 1409 N N . ASN A 1 176 ? 2.396 -7.293 -1.511 1.00 87.81 176 ASN A N 1
ATOM 1410 C CA . ASN A 1 176 ? 2.540 -8.083 -2.730 1.00 87.81 176 ASN A CA 1
ATOM 1411 C C . ASN A 1 176 ? 1.744 -9.403 -2.708 1.00 87.81 176 ASN A C 1
ATOM 1413 O O . ASN A 1 176 ? 2.015 -10.293 -3.517 1.00 87.81 176 ASN A O 1
ATOM 1417 N N . CYS A 1 177 ? 0.800 -9.571 -1.776 1.00 86.94 177 CYS A N 1
ATOM 1418 C CA . CYS A 1 177 ? -0.010 -10.780 -1.664 1.00 86.94 177 CYS A CA 1
ATOM 1419 C C . CYS A 1 177 ? -0.796 -11.043 -2.962 1.00 86.94 177 CYS A C 1
ATOM 1421 O O . CYS A 1 177 ? -1.454 -10.152 -3.499 1.00 86.94 177 CYS A O 1
ATOM 1423 N N . LYS A 1 178 ? -0.784 -12.283 -3.466 1.00 82.12 178 LYS A N 1
ATOM 1424 C CA . LYS A 1 178 ? -1.457 -12.695 -4.713 1.00 82.12 178 LYS A CA 1
ATOM 1425 C C . LYS A 1 178 ? -2.510 -13.767 -4.441 1.00 82.12 178 LYS A C 1
ATOM 1427 O O . LYS A 1 178 ? -2.279 -14.635 -3.613 1.00 82.12 178 LYS A O 1
ATOM 1432 N N . GLY A 1 179 ? -3.646 -13.691 -5.137 1.00 70.75 179 GLY A N 1
ATOM 1433 C CA . GLY A 1 179 ? -4.611 -14.795 -5.227 1.00 70.75 179 GLY A CA 1
ATOM 1434 C C . GLY A 1 179 ? -5.252 -15.248 -3.909 1.00 70.75 179 GLY A C 1
ATOM 1435 O O . GLY A 1 179 ? -5.311 -16.444 -3.663 1.00 70.75 179 GLY A O 1
ATOM 1436 N N . THR A 1 180 ? -5.737 -14.326 -3.070 1.00 82.56 180 THR A N 1
ATOM 1437 C CA . THR A 1 180 ? -6.515 -14.676 -1.862 1.00 82.56 180 THR A CA 1
ATOM 1438 C C . THR A 1 180 ? -7.776 -13.821 -1.732 1.00 82.56 180 THR A C 1
ATOM 1440 O O . THR A 1 180 ? -7.756 -12.636 -2.083 1.00 82.56 180 THR A O 1
ATOM 1443 N N . ASN A 1 181 ? -8.841 -14.436 -1.203 1.00 83.00 181 ASN A N 1
ATOM 1444 C CA . ASN A 1 181 ? -10.116 -13.811 -0.841 1.00 83.00 181 ASN A CA 1
ATOM 1445 C C . ASN A 1 181 ? -10.282 -13.630 0.682 1.00 83.00 181 ASN A C 1
ATOM 1447 O O . ASN A 1 181 ? -11.316 -13.132 1.125 1.00 83.00 181 ASN A O 1
ATOM 1451 N N . ASP A 1 182 ? -9.275 -13.984 1.485 1.00 88.50 182 ASP A N 1
ATOM 1452 C CA . ASP A 1 182 ? -9.345 -14.042 2.959 1.00 88.50 182 ASP A CA 1
ATOM 1453 C C . ASP A 1 182 ? -9.637 -12.685 3.636 1.00 88.50 182 ASP A C 1
ATOM 1455 O O . ASP A 1 182 ? -9.930 -12.606 4.835 1.00 88.50 182 ASP A O 1
ATOM 1459 N N . TYR A 1 183 ? -9.542 -11.601 2.864 1.00 91.25 183 TYR A N 1
ATOM 1460 C CA . TYR A 1 183 ? -9.667 -10.216 3.313 1.00 91.25 183 TYR A CA 1
ATOM 1461 C C . TYR A 1 183 ? -10.857 -9.475 2.690 1.00 91.25 183 TYR A C 1
ATOM 1463 O O . TYR A 1 183 ? -11.055 -8.294 2.960 1.00 91.25 183 TYR A O 1
ATOM 1471 N N . ALA A 1 184 ? -11.705 -10.164 1.922 1.00 92.81 184 ALA A N 1
ATOM 1472 C CA . ALA A 1 184 ? -12.807 -9.535 1.194 1.00 92.81 184 ALA A CA 1
ATOM 1473 C C . ALA A 1 184 ? -13.943 -9.004 2.094 1.00 92.81 184 ALA A C 1
ATOM 1475 O O . ALA A 1 184 ? -14.956 -8.556 1.582 1.00 92.81 184 ALA A O 1
ATOM 1476 N N . GLY A 1 185 ? -13.840 -9.118 3.420 1.00 92.88 185 GLY A N 1
ATOM 1477 C CA . GLY A 1 185 ? -14.757 -8.491 4.383 1.00 92.88 185 GLY A CA 1
ATOM 1478 C C . GLY A 1 185 ? -14.084 -7.438 5.265 1.00 92.88 185 GLY A C 1
ATOM 1479 O O . GLY A 1 185 ? -14.597 -7.138 6.331 1.00 92.88 185 GLY A O 1
ATOM 1480 N N . ARG A 1 186 ? -12.885 -6.959 4.902 1.00 95.00 186 ARG A N 1
ATOM 1481 C CA . ARG A 1 186 ? -12.186 -5.912 5.661 1.00 95.00 186 ARG A CA 1
ATOM 1482 C C . ARG A 1 186 ? -12.563 -4.547 5.088 1.00 95.00 186 ARG A C 1
ATOM 1484 O O . ARG A 1 186 ? -12.328 -4.315 3.902 1.00 95.00 186 ARG A O 1
ATOM 1491 N N . ASN A 1 187 ? -13.073 -3.650 5.929 1.00 97.25 187 ASN A N 1
ATOM 1492 C CA . ASN A 1 187 ? -13.633 -2.356 5.514 1.00 97.25 187 ASN A CA 1
ATOM 1493 C C . ASN A 1 187 ? -12.738 -1.171 5.901 1.00 97.25 187 ASN A C 1
ATOM 1495 O O . ASN A 1 187 ? -13.004 -0.032 5.519 1.00 97.25 187 ASN A O 1
ATOM 1499 N N . PHE A 1 188 ? -11.659 -1.416 6.649 1.00 98.12 188 PHE A N 1
ATOM 1500 C CA . PHE A 1 188 ? -10.700 -0.386 7.026 1.00 98.12 188 PHE A CA 1
ATOM 1501 C C . PHE A 1 188 ? -9.276 -0.812 6.687 1.00 98.12 188 PHE A C 1
ATOM 1503 O O . PHE A 1 188 ? -8.760 -1.809 7.193 1.00 98.12 188 PHE A O 1
ATOM 1510 N N . ILE A 1 189 ? -8.615 -0.030 5.843 1.00 98.31 189 ILE A N 1
ATOM 1511 C CA . ILE A 1 189 ? -7.271 -0.299 5.353 1.00 98.31 189 ILE A CA 1
ATOM 1512 C C . ILE A 1 189 ? -6.279 0.645 6.029 1.00 98.31 189 ILE A C 1
ATOM 1514 O O . ILE A 1 189 ? -6.481 1.856 6.042 1.00 98.31 189 ILE A O 1
ATOM 1518 N N . VAL A 1 190 ? -5.169 0.109 6.535 1.00 98.25 190 VAL A N 1
ATOM 1519 C CA . VAL A 1 190 ? -4.014 0.905 6.977 1.00 98.25 190 VAL A CA 1
ATOM 1520 C C . VAL A 1 190 ? -2.785 0.537 6.148 1.00 98.25 190 VAL A C 1
ATOM 1522 O O . VAL A 1 190 ? -2.246 -0.567 6.252 1.00 98.25 190 VAL A O 1
ATOM 1525 N N . TYR A 1 191 ? -2.319 1.470 5.322 1.00 98.25 191 TYR A N 1
ATOM 1526 C CA . TYR A 1 191 ? -1.215 1.253 4.392 1.00 98.25 191 TYR A CA 1
ATOM 1527 C C . TYR A 1 191 ? 0.088 1.863 4.926 1.00 98.25 191 TYR A C 1
ATOM 1529 O O . TYR A 1 191 ? 0.297 3.076 4.845 1.00 98.25 191 TYR A O 1
ATOM 1537 N N . LEU A 1 192 ? 0.973 1.014 5.471 1.00 97.75 192 LEU A N 1
ATOM 1538 C CA . LEU A 1 192 ? 2.269 1.410 6.047 1.00 97.75 192 LEU A CA 1
ATOM 1539 C C . LEU A 1 192 ? 3.453 0.968 5.177 1.00 97.75 192 LEU A C 1
ATOM 1541 O O . LEU A 1 192 ? 4.499 0.571 5.679 1.00 97.75 192 LEU A O 1
ATOM 1545 N N . CYS A 1 193 ? 3.287 1.008 3.859 1.00 95.94 193 CYS A N 1
ATOM 1546 C CA . CYS A 1 193 ? 4.346 0.699 2.905 1.00 95.94 193 CYS A CA 1
ATOM 1547 C C . CYS A 1 193 ? 4.590 1.896 1.995 1.00 95.94 193 CYS A C 1
ATOM 1549 O O . CYS A 1 193 ? 3.654 2.593 1.621 1.00 95.94 193 CYS A O 1
ATOM 1551 N N . ASN A 1 194 ? 5.834 2.064 1.568 1.00 96.62 194 ASN A N 1
ATOM 1552 C CA . ASN A 1 194 ? 6.207 2.847 0.400 1.00 96.62 194 ASN A CA 1
ATOM 1553 C C . ASN A 1 194 ? 6.954 1.917 -0.554 1.00 96.62 194 ASN A C 1
ATOM 1555 O O . ASN A 1 194 ? 8.050 1.442 -0.242 1.00 96.62 194 ASN A O 1
ATOM 1559 N N . VAL A 1 195 ? 6.300 1.571 -1.661 1.00 92.75 195 VAL A N 1
ATOM 1560 C CA . VAL A 1 195 ? 6.818 0.577 -2.602 1.00 92.75 195 VAL A CA 1
ATOM 1561 C C . VAL A 1 195 ? 7.838 1.265 -3.503 1.00 92.75 195 VAL A C 1
ATOM 1563 O O . VAL A 1 195 ? 7.508 2.190 -4.242 1.00 92.75 195 VAL A O 1
ATOM 1566 N N . CYS A 1 196 ? 9.084 0.813 -3.421 1.00 90.31 196 CYS A N 1
ATOM 1567 C CA . CYS A 1 196 ? 10.190 1.269 -4.255 1.00 90.31 196 CYS A CA 1
ATOM 1568 C C . CYS A 1 196 ? 10.850 0.055 -4.903 1.00 90.31 196 CYS A C 1
ATOM 1570 O O . CYS A 1 196 ? 10.857 -1.037 -4.321 1.00 90.31 196 CYS A O 1
ATOM 1572 N N . PHE A 1 197 ? 11.440 0.239 -6.079 1.00 84.44 197 PHE A N 1
ATOM 1573 C CA . PHE A 1 197 ? 12.272 -0.799 -6.662 1.00 84.44 197 PHE A CA 1
ATOM 1574 C C . PHE A 1 197 ? 13.551 -0.971 -5.854 1.00 84.44 197 PHE A C 1
ATOM 1576 O O . PHE A 1 197 ? 14.092 -0.033 -5.268 1.00 84.44 197 PHE A O 1
ATOM 1583 N N . HIS A 1 198 ? 14.089 -2.187 -5.883 1.00 81.75 198 HIS A N 1
ATOM 1584 C CA . HIS A 1 198 ? 15.472 -2.368 -5.484 1.00 81.75 198 HIS A CA 1
ATOM 1585 C C . HIS A 1 198 ? 16.369 -1.609 -6.482 1.00 81.75 198 HIS A C 1
ATOM 1587 O O . HIS A 1 198 ? 16.260 -1.889 -7.677 1.00 81.75 198 HIS A O 1
ATOM 1593 N N . PRO A 1 199 ? 17.278 -0.708 -6.057 1.00 81.25 199 PRO A N 1
ATOM 1594 C CA . PRO A 1 199 ? 18.030 0.165 -6.972 1.00 81.25 199 PRO A CA 1
ATOM 1595 C C . PRO A 1 199 ? 18.821 -0.572 -8.064 1.00 81.25 199 PRO A C 1
ATOM 1597 O O . PRO A 1 199 ? 19.014 -0.053 -9.163 1.00 81.25 199 PRO A O 1
ATOM 1600 N N . ALA A 1 200 ? 19.257 -1.804 -7.783 1.00 81.12 200 ALA A N 1
ATOM 1601 C CA . ALA A 1 200 ? 19.956 -2.639 -8.759 1.00 81.12 200 ALA A CA 1
ATOM 1602 C C . ALA A 1 200 ? 19.081 -3.028 -9.966 1.00 81.12 200 ALA A C 1
ATOM 1604 O O . ALA A 1 200 ? 19.609 -3.180 -11.065 1.00 81.12 200 ALA A O 1
ATOM 1605 N N . LEU A 1 201 ? 17.761 -3.168 -9.786 1.00 80.62 201 LEU A N 1
ATOM 1606 C CA . LEU A 1 201 ? 16.860 -3.639 -10.836 1.00 80.62 201 LEU A CA 1
ATOM 1607 C C . LEU A 1 201 ? 16.677 -2.590 -11.952 1.00 80.62 201 LEU A C 1
ATOM 1609 O O . LEU A 1 201 ? 16.994 -2.922 -13.095 1.00 80.62 201 LEU A O 1
ATOM 1613 N N . PRO A 1 202 ? 16.284 -1.326 -11.677 1.00 81.62 202 PRO A N 1
ATOM 1614 C CA . PRO A 1 202 ? 16.233 -0.289 -12.707 1.00 81.62 202 PRO A CA 1
ATOM 1615 C C . PRO A 1 202 ? 17.591 -0.048 -13.372 1.00 81.62 202 PRO A C 1
ATOM 1617 O O . PRO A 1 202 ? 17.653 0.116 -14.586 1.00 81.62 202 PRO A O 1
ATOM 1620 N N . LYS A 1 203 ? 18.691 -0.090 -12.600 1.00 82.06 203 LYS A N 1
ATOM 1621 C CA . LYS A 1 203 ? 20.058 0.069 -13.125 1.00 82.06 203 LYS A CA 1
ATOM 1622 C C . LYS A 1 203 ? 20.452 -1.046 -14.093 1.00 82.06 203 LYS A C 1
ATOM 1624 O O . LYS A 1 203 ? 21.206 -0.808 -15.030 1.00 82.06 203 LYS A O 1
ATOM 1629 N N . HIS A 1 204 ? 20.007 -2.272 -13.846 1.00 80.88 204 HIS A N 1
ATOM 1630 C CA . HIS A 1 204 ? 20.247 -3.381 -14.757 1.00 80.88 204 HIS A CA 1
ATOM 1631 C C . HIS A 1 204 ? 19.363 -3.271 -16.004 1.00 80.88 204 HIS A C 1
ATOM 1633 O O . HIS A 1 204 ? 19.862 -3.393 -17.118 1.00 80.88 204 HIS A O 1
ATOM 1639 N N . LEU A 1 205 ? 18.078 -2.970 -15.824 1.00 80.44 205 LEU A N 1
ATOM 1640 C CA . LEU A 1 205 ? 17.107 -2.840 -16.908 1.00 80.44 205 LEU A CA 1
ATOM 1641 C C . LEU A 1 205 ? 17.428 -1.718 -17.894 1.00 80.44 205 LEU A C 1
ATOM 1643 O O . LEU A 1 205 ? 17.257 -1.899 -19.101 1.00 80.44 205 LEU A O 1
ATOM 1647 N N . SER A 1 206 ? 17.951 -0.596 -17.405 1.00 84.38 206 SER A N 1
ATOM 1648 C CA . SER A 1 206 ? 18.349 0.523 -18.258 1.00 84.38 206 SER A CA 1
ATOM 1649 C C . SER A 1 206 ? 19.480 0.159 -19.222 1.00 84.38 206 SER A C 1
ATOM 1651 O O . SER A 1 206 ? 19.485 0.648 -20.349 1.00 84.38 206 SER A O 1
ATOM 1653 N N . LYS A 1 207 ? 20.376 -0.771 -18.851 1.00 82.50 207 LYS A N 1
ATOM 1654 C CA . LYS A 1 207 ? 21.414 -1.305 -19.760 1.00 82.50 207 LYS A CA 1
ATOM 1655 C C . LYS A 1 207 ? 20.831 -2.046 -20.962 1.00 82.50 207 LYS A C 1
ATOM 1657 O O . LYS A 1 207 ? 21.504 -2.190 -21.973 1.00 82.50 207 LYS A O 1
ATOM 1662 N N . HIS A 1 208 ? 19.587 -2.498 -20.853 1.00 78.69 208 HIS A N 1
ATOM 1663 C CA . HIS A 1 208 ? 18.850 -3.170 -21.917 1.00 78.69 208 HIS A CA 1
ATOM 1664 C C . HIS A 1 208 ? 17.788 -2.255 -22.549 1.00 78.69 208 HIS A C 1
ATOM 1666 O O . HIS A 1 208 ? 16.813 -2.739 -23.119 1.00 78.69 208 HIS A O 1
ATOM 1672 N N . GLY A 1 209 ? 17.946 -0.931 -22.417 1.00 80.50 209 GLY A N 1
ATOM 1673 C CA . GLY A 1 209 ? 17.059 0.063 -23.025 1.00 80.50 209 GLY A CA 1
ATOM 1674 C C . GLY A 1 209 ? 15.666 0.138 -22.395 1.00 80.50 209 GLY A C 1
ATOM 1675 O O . GLY A 1 209 ? 14.750 0.691 -22.998 1.00 80.50 209 GLY A O 1
ATOM 1676 N N . MET A 1 210 ? 15.472 -0.425 -21.199 1.00 79.31 210 MET A N 1
ATOM 1677 C CA . MET A 1 210 ? 14.175 -0.419 -20.526 1.00 79.31 210 MET A CA 1
ATOM 1678 C C . MET A 1 210 ? 14.106 0.625 -19.422 1.00 79.31 210 MET A C 1
ATOM 1680 O O . MET A 1 210 ? 14.967 0.699 -18.548 1.00 79.31 210 MET A O 1
ATOM 1684 N N . VAL A 1 211 ? 13.009 1.378 -19.426 1.00 81.38 211 VAL A N 1
ATOM 1685 C CA . VAL A 1 211 ? 12.678 2.356 -18.391 1.00 81.38 211 VAL A CA 1
ATOM 1686 C C . VAL A 1 211 ? 11.551 1.795 -17.533 1.00 81.38 211 VAL A C 1
ATOM 1688 O O . VAL A 1 211 ? 10.484 1.449 -18.044 1.00 81.38 211 VAL A O 1
ATOM 1691 N N . MET A 1 212 ? 11.786 1.693 -16.225 1.00 79.50 212 MET A N 1
ATOM 1692 C CA . MET A 1 212 ? 10.738 1.357 -15.263 1.00 79.50 212 MET A CA 1
ATOM 1693 C C . MET A 1 212 ? 10.181 2.626 -14.634 1.00 79.50 212 MET A C 1
ATOM 1695 O O . MET A 1 212 ? 10.937 3.463 -14.146 1.00 79.50 212 MET A O 1
ATOM 1699 N N . ASN A 1 213 ? 8.856 2.727 -14.588 1.00 87.81 213 ASN A N 1
ATOM 1700 C CA . ASN A 1 213 ? 8.179 3.769 -13.834 1.00 87.81 213 ASN A CA 1
ATOM 1701 C C . ASN A 1 213 ? 7.835 3.233 -12.435 1.00 87.81 213 ASN A C 1
ATOM 1703 O O . ASN A 1 213 ? 6.999 2.340 -12.283 1.00 87.81 213 ASN A O 1
ATOM 1707 N N . GLU A 1 214 ? 8.530 3.743 -11.419 1.00 88.12 214 GLU A N 1
ATOM 1708 C CA . GLU A 1 214 ? 8.367 3.291 -10.034 1.00 88.12 214 GLU A CA 1
ATOM 1709 C C . GLU A 1 214 ? 7.016 3.692 -9.440 1.00 88.12 214 GLU A C 1
ATOM 1711 O O . GLU A 1 214 ? 6.398 2.890 -8.745 1.00 88.12 214 GLU A O 1
ATOM 1716 N N . ASP A 1 215 ? 6.534 4.895 -9.746 1.00 93.00 215 ASP A N 1
ATOM 1717 C CA . ASP A 1 215 ? 5.248 5.394 -9.254 1.00 93.00 215 ASP A CA 1
ATOM 1718 C C . ASP A 1 215 ? 4.084 4.581 -9.835 1.00 93.00 215 ASP A C 1
ATOM 1720 O O . ASP A 1 215 ? 3.171 4.190 -9.112 1.00 93.00 215 ASP A O 1
ATOM 1724 N N . GLU A 1 216 ? 4.169 4.208 -11.111 1.00 90.50 216 GLU A N 1
ATOM 1725 C CA . GLU A 1 216 ? 3.198 3.327 -11.766 1.00 90.50 216 GLU A CA 1
ATOM 1726 C C . GLU A 1 216 ? 3.160 1.924 -11.145 1.00 90.50 216 GLU A C 1
ATOM 1728 O O . GLU A 1 216 ? 2.085 1.343 -10.950 1.00 90.50 216 GLU A O 1
ATOM 1733 N N . HIS A 1 217 ? 4.331 1.381 -10.800 1.00 88.62 217 HIS A N 1
ATOM 1734 C CA . HIS A 1 217 ? 4.449 0.099 -10.111 1.00 88.62 217 HIS A CA 1
ATOM 1735 C C . HIS A 1 217 ? 3.903 0.160 -8.679 1.00 88.62 217 HIS A C 1
ATOM 1737 O O . HIS A 1 217 ? 3.179 -0.743 -8.241 1.00 88.62 217 HIS A O 1
ATOM 1743 N N . ALA A 1 218 ? 4.217 1.237 -7.960 1.00 93.12 218 ALA A N 1
ATOM 1744 C CA . ALA A 1 218 ? 3.737 1.482 -6.610 1.00 93.12 218 ALA A CA 1
ATOM 1745 C C . ALA A 1 218 ? 2.210 1.644 -6.582 1.00 93.12 218 ALA A C 1
ATOM 1747 O O . ALA A 1 218 ? 1.544 0.982 -5.784 1.00 93.12 218 ALA A O 1
ATOM 1748 N N . LEU A 1 219 ? 1.646 2.436 -7.500 1.00 94.62 219 LEU A N 1
ATOM 1749 C CA . LEU A 1 219 ? 0.202 2.613 -7.655 1.00 94.62 219 LEU A CA 1
ATOM 1750 C C . LEU A 1 219 ? -0.489 1.295 -8.021 1.00 94.62 219 LEU A C 1
ATOM 1752 O O . LEU A 1 219 ? -1.475 0.926 -7.389 1.00 94.62 219 LEU A O 1
ATOM 1756 N N . SER A 1 220 ? 0.049 0.531 -8.980 1.00 90.56 220 SER A N 1
ATOM 1757 C CA . SER A 1 220 ? -0.507 -0.783 -9.340 1.00 90.56 220 SER A CA 1
ATOM 1758 C C . SER A 1 220 ? -0.541 -1.739 -8.143 1.00 90.56 220 SER A C 1
ATOM 1760 O O . SER A 1 220 ? -1.523 -2.456 -7.943 1.00 90.56 220 SER A O 1
ATOM 1762 N N . SER A 1 221 ? 0.505 -1.726 -7.316 1.00 91.81 221 SER A N 1
ATOM 1763 C CA . SER A 1 221 ? 0.577 -2.543 -6.102 1.00 91.81 221 SER A CA 1
ATOM 1764 C C . SER A 1 221 ? -0.433 -2.091 -5.044 1.00 91.81 221 SER A C 1
ATOM 1766 O O . SER A 1 221 ? -1.110 -2.927 -4.446 1.00 91.81 221 SER A O 1
ATOM 1768 N N . LEU A 1 222 ? -0.584 -0.777 -4.852 1.00 95.56 222 LEU A N 1
ATOM 1769 C CA . LEU A 1 222 ? -1.558 -0.197 -3.930 1.00 95.56 222 LEU A CA 1
ATOM 1770 C C . LEU A 1 222 ? -2.998 -0.533 -4.337 1.00 95.56 222 LEU A C 1
ATOM 1772 O O . LEU A 1 222 ? -3.764 -1.007 -3.503 1.00 95.56 222 LEU A O 1
ATOM 1776 N N . LEU A 1 223 ? -3.359 -0.361 -5.611 1.00 94.50 223 LEU A N 1
ATOM 1777 C CA . LEU A 1 223 ? -4.698 -0.698 -6.106 1.00 94.50 223 LEU A CA 1
ATOM 1778 C C . LEU A 1 223 ? -4.973 -2.198 -5.948 1.00 94.50 223 LEU A C 1
ATOM 1780 O O . LEU A 1 223 ? -5.991 -2.588 -5.386 1.00 94.50 223 LEU A O 1
ATOM 1784 N N . GLN A 1 224 ? -4.032 -3.065 -6.329 1.00 91.69 224 GLN A N 1
ATOM 1785 C CA . GLN A 1 224 ? -4.191 -4.510 -6.123 1.00 91.69 224 GLN A CA 1
ATOM 1786 C C . GLN A 1 224 ? -4.385 -4.883 -4.649 1.00 91.69 224 GLN A C 1
ATOM 1788 O O . GLN A 1 224 ? -5.146 -5.807 -4.356 1.00 91.69 224 GLN A O 1
ATOM 1793 N N . PHE A 1 225 ? -3.716 -4.177 -3.735 1.00 95.00 225 PHE A N 1
ATOM 1794 C CA . PHE A 1 225 ? -3.887 -4.349 -2.298 1.00 95.00 225 PHE A CA 1
ATOM 1795 C C . PHE A 1 225 ? -5.275 -3.895 -1.832 1.00 95.00 225 PHE A C 1
ATOM 1797 O O . PHE A 1 225 ? -5.956 -4.638 -1.127 1.00 95.00 225 PHE A O 1
ATOM 1804 N N . ILE A 1 226 ? -5.728 -2.720 -2.276 1.00 95.88 226 ILE A N 1
ATOM 1805 C CA . ILE A 1 226 ? -7.064 -2.185 -1.984 1.00 95.88 226 ILE A CA 1
ATOM 1806 C C . ILE A 1 226 ? -8.149 -3.163 -2.442 1.00 95.88 226 ILE A C 1
ATOM 1808 O O . ILE A 1 226 ? -9.042 -3.485 -1.664 1.00 95.88 226 ILE A O 1
ATOM 1812 N N . TRP A 1 227 ? -8.021 -3.754 -3.631 1.00 93.69 227 TRP A N 1
ATOM 1813 C CA . TRP A 1 227 ? -8.966 -4.748 -4.165 1.00 93.69 227 TRP A CA 1
ATOM 1814 C C . TRP A 1 227 ? -8.980 -6.101 -3.432 1.00 93.69 227 TRP A C 1
ATOM 1816 O O . TRP A 1 227 ? -9.707 -7.012 -3.835 1.00 93.69 227 TRP A O 1
ATOM 1826 N N . ARG A 1 228 ? -8.193 -6.276 -2.362 1.00 92.62 228 ARG A N 1
ATOM 1827 C CA . ARG A 1 228 ? -8.339 -7.415 -1.435 1.00 92.62 228 ARG A CA 1
ATOM 1828 C C . ARG A 1 228 ? -9.303 -7.160 -0.296 1.00 92.62 228 ARG A C 1
ATOM 1830 O O . ARG A 1 228 ? -9.698 -8.123 0.347 1.00 92.62 228 ARG A O 1
ATOM 1837 N N . SER A 1 229 ? -9.671 -5.906 -0.081 1.00 95.44 229 SER A N 1
ATOM 1838 C CA . SER A 1 229 ? -10.667 -5.489 0.898 1.00 95.44 229 SER A CA 1
ATOM 1839 C C . SER A 1 229 ? -12.097 -5.725 0.395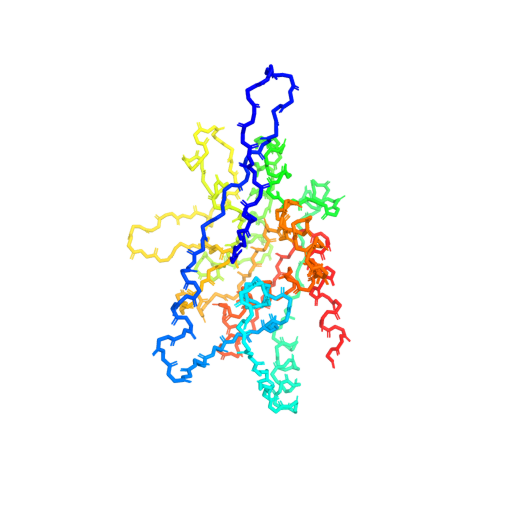 1.00 95.44 229 SER A C 1
ATOM 1841 O O . SER A 1 229 ? -12.319 -6.297 -0.680 1.00 95.44 229 SER A O 1
ATOM 1843 N N . ALA A 1 230 ? -13.077 -5.254 1.162 1.00 96.62 230 ALA A N 1
ATOM 1844 C CA . ALA A 1 230 ? -14.489 -5.373 0.827 1.00 96.62 230 ALA A CA 1
ATOM 1845 C C . ALA A 1 230 ? -14.937 -4.580 -0.410 1.00 96.62 230 ALA A C 1
ATOM 1847 O O . ALA A 1 230 ? -15.972 -4.906 -0.988 1.00 96.62 230 ALA A O 1
ATOM 1848 N N . ILE A 1 231 ? -14.112 -3.665 -0.937 1.00 95.56 231 ILE A N 1
ATOM 1849 C CA . ILE A 1 231 ? -14.391 -3.002 -2.224 1.00 95.56 231 ILE A CA 1
ATOM 1850 C C . ILE A 1 231 ? -14.584 -4.004 -3.371 1.00 95.56 231 ILE A C 1
ATOM 1852 O O . ILE A 1 231 ? -15.350 -3.765 -4.299 1.00 95.56 231 ILE A O 1
ATOM 1856 N N . ARG A 1 232 ? -13.953 -5.186 -3.287 1.00 91.69 232 ARG A N 1
ATOM 1857 C CA . ARG A 1 232 ? -14.144 -6.284 -4.247 1.00 91.69 232 ARG A CA 1
ATOM 1858 C C . ARG A 1 232 ? -15.588 -6.793 -4.289 1.00 91.69 232 ARG A C 1
ATOM 1860 O O . ARG A 1 232 ? -16.005 -7.330 -5.310 1.00 91.69 232 ARG A O 1
ATOM 1867 N N . LYS A 1 233 ? -16.318 -6.662 -3.182 1.00 94.62 233 LYS A N 1
ATOM 1868 C CA . LYS A 1 233 ? -17.737 -7.010 -3.052 1.00 94.62 233 LYS A CA 1
ATOM 1869 C C . LYS A 1 233 ? -18.666 -5.824 -3.328 1.00 94.62 233 LYS A C 1
ATOM 1871 O O . LYS A 1 233 ? -19.873 -5.975 -3.196 1.00 94.62 233 LYS A O 1
ATOM 1876 N N . GLY A 1 234 ? -18.123 -4.666 -3.708 1.00 95.44 234 GLY A N 1
ATOM 1877 C CA . GLY A 1 234 ? -18.897 -3.435 -3.858 1.00 95.44 234 GLY A CA 1
ATOM 1878 C C . GLY A 1 234 ? -19.243 -2.766 -2.526 1.00 95.44 234 GLY A C 1
ATOM 1879 O O . GLY A 1 234 ? -20.181 -1.980 -2.473 1.00 95.44 234 GLY A O 1
ATOM 1880 N N . GLU A 1 235 ? -18.518 -3.081 -1.449 1.00 97.31 235 GLU A N 1
ATOM 1881 C CA . GLU A 1 235 ? -18.756 -2.493 -0.129 1.00 97.31 235 GLU A CA 1
ATOM 1882 C C . GLU A 1 235 ? -17.834 -1.280 0.119 1.00 97.31 235 GLU A C 1
ATOM 1884 O O . GLU A 1 235 ? -16.675 -1.294 -0.317 1.00 97.31 235 GLU A O 1
ATOM 1889 N N . PRO A 1 236 ? -18.306 -0.236 0.833 1.00 98.12 236 PRO A N 1
ATOM 1890 C CA . PRO A 1 236 ? -17.495 0.936 1.146 1.00 98.12 236 PRO A CA 1
ATOM 1891 C C . PRO A 1 236 ? -16.300 0.610 2.042 1.00 98.12 236 PRO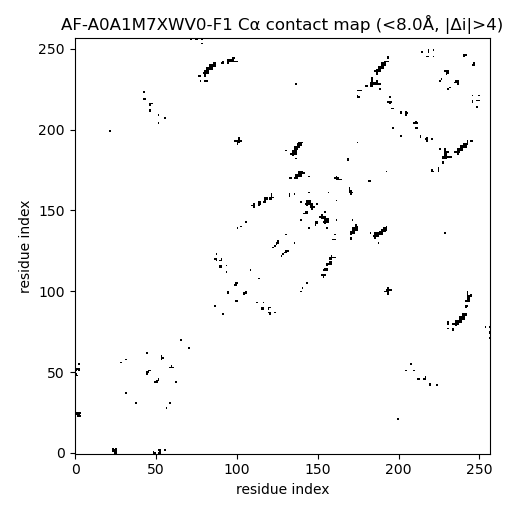 A C 1
ATOM 1893 O O . PRO A 1 236 ? -16.390 -0.200 2.968 1.00 98.12 236 PRO A O 1
ATOM 1896 N N . ILE A 1 237 ? -15.191 1.313 1.821 1.00 98.44 237 ILE A N 1
ATOM 1897 C CA . ILE A 1 237 ? -13.963 1.166 2.597 1.00 98.44 237 ILE A CA 1
ATOM 1898 C C . ILE A 1 237 ? -13.401 2.515 3.049 1.00 98.44 237 ILE A C 1
ATOM 1900 O O . ILE A 1 237 ? -13.502 3.533 2.366 1.00 98.44 237 ILE A O 1
ATOM 1904 N N . LYS A 1 238 ? -12.732 2.508 4.202 1.00 98.69 238 LYS A N 1
ATOM 1905 C CA . LYS A 1 238 ? -11.904 3.621 4.681 1.00 98.69 238 LYS A CA 1
ATOM 1906 C C . LYS A 1 238 ? -10.433 3.265 4.532 1.00 98.69 238 LYS A C 1
ATOM 1908 O O . LYS A 1 238 ? -10.038 2.155 4.882 1.00 98.69 238 LYS A O 1
ATOM 1913 N N . ILE A 1 239 ? -9.610 4.187 4.041 1.00 98.50 239 ILE A N 1
ATOM 1914 C CA . ILE A 1 239 ? -8.185 3.941 3.790 1.00 98.50 239 ILE A CA 1
ATOM 1915 C C . ILE A 1 239 ? -7.336 5.015 4.466 1.00 98.50 239 ILE A C 1
ATOM 1917 O O . ILE A 1 239 ? -7.422 6.195 4.137 1.00 98.50 239 ILE A O 1
ATOM 1921 N N . MET A 1 240 ? -6.469 4.586 5.379 1.00 98.56 240 MET A N 1
ATOM 1922 C CA . MET A 1 240 ? -5.417 5.401 5.977 1.00 98.56 240 MET A CA 1
ATOM 1923 C C . MET A 1 240 ? -4.090 5.101 5.274 1.00 98.56 240 MET A C 1
ATOM 1925 O O . MET A 1 240 ? -3.485 4.051 5.506 1.00 98.56 240 MET A O 1
ATOM 1929 N N . ILE A 1 241 ? -3.620 6.020 4.430 1.00 98.25 241 ILE A N 1
ATOM 1930 C CA . ILE A 1 241 ? -2.285 5.948 3.818 1.00 98.25 241 ILE A CA 1
ATOM 1931 C C . ILE A 1 241 ? -1.372 6.940 4.522 1.00 98.25 241 ILE A C 1
ATOM 1933 O O . ILE A 1 241 ? -1.649 8.137 4.539 1.00 98.25 241 ILE A O 1
ATOM 1937 N N . VAL A 1 242 ? -0.293 6.427 5.114 1.00 97.75 242 VAL A N 1
ATOM 1938 C CA . VAL A 1 242 ? 0.584 7.229 5.977 1.00 97.75 242 VAL A CA 1
ATOM 1939 C C . VAL A 1 242 ? 1.712 7.910 5.202 1.00 97.75 242 VAL A C 1
ATOM 1941 O O . VAL A 1 242 ? 2.051 9.054 5.488 1.00 97.75 242 VAL A O 1
ATOM 1944 N N . ASN A 1 243 ? 2.312 7.228 4.223 1.00 97.94 243 ASN A N 1
ATOM 1945 C CA . ASN A 1 243 ? 3.370 7.834 3.418 1.00 97.94 243 ASN A CA 1
ATOM 1946 C C . ASN A 1 243 ? 2.767 8.845 2.413 1.00 97.94 243 ASN A C 1
ATOM 1948 O O . ASN A 1 243 ? 1.861 8.468 1.662 1.00 97.94 243 ASN A O 1
ATOM 1952 N N . PRO A 1 244 ? 3.288 10.086 2.335 1.00 97.38 244 PRO A N 1
ATOM 1953 C CA . PRO A 1 244 ? 2.709 11.141 1.499 1.00 97.38 244 PRO A CA 1
ATOM 1954 C C . PRO A 1 244 ? 2.779 10.839 -0.003 1.00 97.38 244 PRO A C 1
ATOM 1956 O O . PRO A 1 244 ? 1.831 11.132 -0.726 1.00 97.38 244 PRO A O 1
ATOM 1959 N N . ARG A 1 245 ? 3.852 10.192 -0.485 1.00 97.44 245 ARG A N 1
ATOM 1960 C CA . ARG A 1 245 ? 3.967 9.780 -1.896 1.00 97.44 245 ARG A CA 1
ATOM 1961 C C . ARG A 1 245 ? 2.869 8.781 -2.257 1.00 97.44 245 ARG A C 1
ATOM 1963 O O . ARG A 1 245 ? 2.154 8.995 -3.225 1.00 97.44 245 ARG A O 1
ATOM 1970 N N . MET A 1 246 ? 2.716 7.707 -1.483 1.00 98.06 246 MET A N 1
ATOM 1971 C CA . MET A 1 246 ? 1.698 6.684 -1.754 1.00 98.06 246 MET A CA 1
ATOM 1972 C C . MET A 1 246 ? 0.279 7.245 -1.674 1.00 98.06 246 MET A C 1
ATOM 1974 O O . MET A 1 246 ? -0.580 6.823 -2.445 1.00 98.06 246 MET A O 1
ATOM 1978 N N . ARG A 1 247 ? 0.035 8.188 -0.754 1.00 98.12 247 ARG A N 1
ATOM 1979 C CA . ARG A 1 247 ? -1.254 8.872 -0.643 1.00 98.12 247 ARG A CA 1
ATOM 1980 C C . ARG A 1 247 ? -1.544 9.679 -1.905 1.00 98.12 247 ARG A C 1
ATOM 1982 O O . ARG A 1 247 ? -2.584 9.462 -2.519 1.00 98.12 247 ARG A O 1
ATOM 1989 N N . LYS A 1 248 ? -0.581 10.500 -2.333 1.00 97.94 248 LYS A N 1
ATOM 1990 C CA . LYS A 1 248 ? -0.681 11.297 -3.555 1.00 97.94 248 LYS A CA 1
ATOM 1991 C C . LYS A 1 248 ? -0.951 10.439 -4.792 1.00 97.94 248 LYS A C 1
ATOM 1993 O O . LYS A 1 248 ? -1.800 10.796 -5.592 1.00 97.94 248 LYS A O 1
ATOM 1998 N N . LEU A 1 249 ? -0.294 9.283 -4.927 1.00 97.56 249 LEU A N 1
ATOM 1999 C CA . LEU A 1 249 ? -0.545 8.373 -6.053 1.00 97.56 249 LEU A CA 1
ATOM 2000 C C . LEU A 1 249 ? -2.005 7.907 -6.123 1.00 97.56 249 LEU A C 1
ATOM 2002 O O . LEU A 1 249 ? -2.557 7.791 -7.214 1.00 97.56 249 LEU A O 1
ATOM 2006 N N . LEU A 1 250 ? -2.626 7.624 -4.975 1.00 97.69 250 LEU A N 1
ATOM 2007 C CA . LEU A 1 250 ? -4.033 7.235 -4.942 1.00 97.69 250 LEU A CA 1
ATOM 2008 C C . LEU A 1 250 ? -4.959 8.426 -5.194 1.00 97.69 250 LEU A C 1
ATOM 2010 O O . LEU A 1 250 ? -5.934 8.274 -5.919 1.00 97.69 250 LEU A O 1
ATOM 2014 N N . GLU A 1 251 ? -4.656 9.593 -4.626 1.00 97.81 251 GLU A N 1
ATOM 2015 C CA . GLU A 1 251 ? -5.414 10.830 -4.857 1.00 97.81 251 GLU A CA 1
ATOM 2016 C C . GLU A 1 251 ? -5.394 11.230 -6.338 1.00 97.81 251 GLU A C 1
ATOM 2018 O O . GLU A 1 251 ? -6.450 11.470 -6.916 1.00 97.81 251 GLU A O 1
ATOM 2023 N N . ASP A 1 252 ? -4.219 11.214 -6.974 1.00 97.44 252 ASP A N 1
ATOM 2024 C CA . ASP A 1 252 ? -4.051 11.522 -8.396 1.00 97.44 252 ASP A CA 1
ATOM 2025 C C . ASP A 1 252 ? -4.796 10.497 -9.279 1.00 97.44 252 ASP A C 1
ATOM 2027 O O . ASP A 1 252 ? -5.377 10.867 -10.298 1.00 97.44 252 ASP A O 1
ATOM 2031 N N . TRP A 1 253 ? -4.839 9.216 -8.880 1.00 95.69 253 TRP A N 1
ATOM 2032 C CA . TRP A 1 253 ? -5.650 8.196 -9.558 1.00 95.69 253 TRP A CA 1
ATOM 2033 C C . TRP A 1 253 ? -7.154 8.435 -9.385 1.00 95.69 253 TRP A C 1
ATOM 2035 O O . TRP A 1 253 ? -7.892 8.326 -10.353 1.00 95.69 253 TRP A O 1
ATOM 2045 N N . ILE A 1 254 ? -7.622 8.798 -8.187 1.00 95.75 254 ILE A N 1
ATOM 2046 C CA . ILE A 1 254 ? -9.039 9.121 -7.945 1.00 95.75 254 ILE A CA 1
ATOM 2047 C C . ILE A 1 254 ? -9.468 10.360 -8.747 1.00 95.75 254 ILE A C 1
ATOM 2049 O O . ILE A 1 254 ? -10.591 10.416 -9.250 1.00 95.75 254 ILE A O 1
ATOM 2053 N N . ALA A 1 255 ? -8.585 11.355 -8.853 1.00 95.50 255 ALA A N 1
ATOM 2054 C CA . ALA A 1 255 ? -8.835 12.594 -9.579 1.00 95.50 255 ALA A CA 1
ATOM 2055 C C . ALA A 1 255 ? -8.823 12.418 -11.106 1.00 95.50 255 ALA A C 1
ATOM 2057 O O . ALA A 1 255 ? -9.416 13.237 -11.803 1.00 95.50 255 ALA A O 1
ATOM 2058 N N . SER A 1 256 ? -8.159 11.380 -11.628 1.00 92.69 256 SER A N 1
ATOM 2059 C CA . SER A 1 256 ? -8.104 11.101 -13.069 1.00 92.69 256 SER A CA 1
ATOM 2060 C C . SER A 1 256 ? -9.269 10.258 -13.601 1.00 92.69 256 SER A C 1
ATOM 2062 O O . SER A 1 256 ? -9.368 10.092 -14.818 1.00 92.69 256 SER A O 1
ATOM 2064 N N . ILE A 1 257 ? -10.125 9.742 -12.709 1.00 88.56 257 ILE A N 1
ATOM 2065 C CA . ILE A 1 257 ? -11.404 9.076 -13.020 1.00 88.56 257 ILE A CA 1
ATOM 2066 C C . ILE A 1 257 ? -12.483 10.132 -13.227 1.00 88.56 257 IL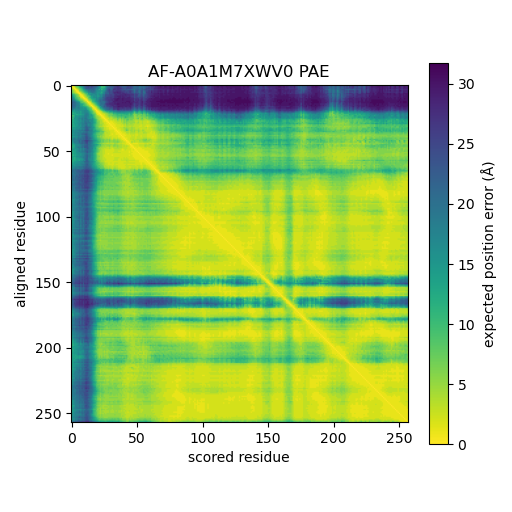E A C 1
ATOM 2068 O O . ILE A 1 257 ? -13.054 10.153 -14.337 1.00 88.56 257 ILE A O 1
#

pLDDT: mean 84.54, std 17.7, range [26.52, 98.69]

=== Feature glossary ===
The record interleaves many kinds of information about one protein. Here is each kind framed as the question it answers.

Q: Are the domains correctly placed relative to each other?
A: Predicted aligned error is AlphaFold's pairwise confidence. Unlike pLDDT (per-residue), PAE is per-residue-pair and captures whether two parts of the structure are correctly placed relative to each other. Units are ångströms of expected positional error.

Q: Which residues are in helices, strands, or loops?
A: Eight-state secondary structure (DSSP): H is the canonical α-helix, G the tighter 3₁₀-helix, I the wider π-helix; E/B are β-structure, T and S are turns and bends, and '-' is everything else. DSSP derives these from the pattern of main-chain N–H···O=C hydrogen bonds, not from the sequence.

Q: What if only a Cα trace is available?
A: P-SEA three-state annotation labels each residue as helix, strand, or coil based purely on the geometry of the Cα trace. It serves as a fallback when the full backbone (and thus DSSP) is unavailable.

Q: What are the backbone torsion angles?
A: φ (phi) and ψ (psi) are the two rotatable backbone dihedrals per residue: φ is the C(i-1)–N–Cα–C torsion, ψ is the N–Cα–C–N(i+1) torsion, both in degrees on (−180°, 180°]. α-helical residues cluster near (−60°, −45°); β-strand residues near (−120°, +130°). A Ramachandran plot is simply a scatter of (φ, ψ) for every residue.

Q: What known structures does this most resemble?
A: Structural nearest neighbors (via Foldseek easy-search vs the PDB). Reported per hit: target PDB id, E-value, and alignment TM-score. A TM-score above ~0.5 is the conventional threshold for 'same fold'.

Q: What family and function is it annotated with?
A: Database cross-references. InterPro integrates a dozen domain/family signature databases into unified entries with residue-range hits. GO terms attach function/process/location labels with evidence codes. CATH codes position the fold in a four-level structural taxonomy. Organism is the NCBI-taxonomy species name.

Q: Which residues are buried vs exposed?
A: Solvent accessibility: the surface area of each residue that a 1.4 Å water probe can touch, in Å². When only backbone atoms are present the absolute values are lower than full-atom SASA (side chains contribute most of the area) and are flagged as backbone-only.

Q: What do the diagnostic plots show?
A: Three diagnostic plots accompany the record. The Cα contact map visualizes the tertiary structure as a 2D adjacency matrix (8 Å cutoff, sequence-local contacts suppressed). The Ramachandran plot shows the distribution of backbone (φ, ψ) torsions, with points in the α and β basins reflecting secondary structure content. The PAE plot shows AlphaFold's inter-residue confidence as a color matrix.

Q: What is the amino-acid chain?
A: The amino-acid sequence is the protein's prim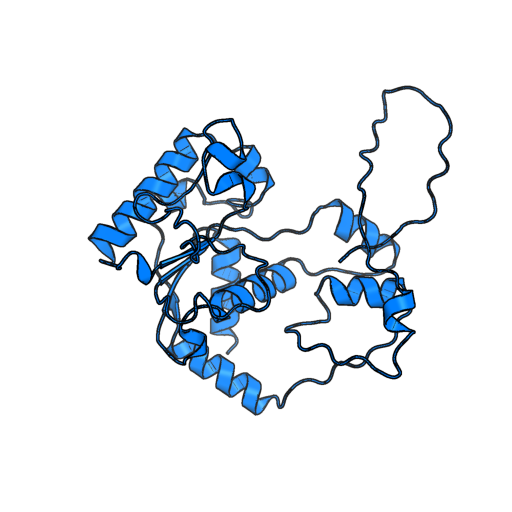ary structure: the linear order of residues from the N-terminus to the C-terminus, written in one-letter code. Everything else here — the 3D coordinates, the secondary structure, the domain annotations — is ultimately a consequence of this string.

Q: What do the rendered images show?
A: The six renders are orthographic views along the three Cartesian axes in both directions. Representation (cartoon, sticks, or surface) and color scheme (sequence-rainbow or by-chain) vary across proteins so the training set covers all the common visualization conventions.

Q: Where is each backbone atom in 3D?
A: The mmCIF table is the protein's shape written out atom by atom. For each backbone N, Cα, C, and carbonyl O, it records an (x, y, z) coordinate triple in Å plus the residue type, chain letter, and residue number.

Q: How mobile is each atom in the crystal?
A: For experimental (PDB) structures, the B-factor (temperature factor) quantifies the positional spread of each atom in the crystal — a combination of thermal vibration and static disorder — in units of Å². High B-factors mark flexible loops or poorly resolved regions; low B-factors mark the rigid, well-ordered core.

Q: How big and how compact is the whole molecule?
A: Three whole-structure scalars: the radius of gyration (RMS distance of Cα from centroid, in Å), the count of Cα–Cα contacts (pairs closer than 8 Å and separated by more than four residues in sequence — i.e. tertiary, not local, contacts), and the bounding-box dimensions. Together they distinguish compact globular folds from extended fibres or disordered chains.

Q: What does the local fold look like, residue by residue?
A: A 3Di character summarizes, for each residue, the relative orientation of the Cα frame of its nearest spatial neighbor. Because it encodes fold topology rather than chemistry, 3Di alignments detect remote structural similarity that sequence alignment misses.

Q: How confident is the AlphaFold model at each residue?
A: For AlphaFold models, the B-factor field carries pLDDT — the model's own estimate of local accuracy on a 0–100 scale. Regions with pLDDT<50 should be treated as essentially unmodeled; they often correspond to intrinsically disordered segments.